Protein AF-A0A1F8PK98-F1 (afdb_monomer)

Solvent-accessible surface area (backbone atoms only — not comparable to full-atom values): 12614 Å² total; per-residue (Å²): 134,78,76,71,85,56,55,68,69,56,40,38,55,51,41,37,75,74,65,52,54,33,99,85,70,41,70,52,52,60,69,57,53,53,51,56,76,70,42,54,53,41,62,19,37,38,61,50,65,92,76,79,39,72,77,38,86,42,98,53,83,62,75,48,58,70,68,55,53,50,50,43,53,52,44,53,38,56,76,52,68,65,61,71,89,68,75,93,71,84,62,66,57,70,83,69,45,67,33,78,90,42,76,27,55,30,44,80,48,76,42,77,93,73,76,43,43,29,39,23,41,68,43,65,45,94,90,37,72,55,73,44,53,40,68,62,52,53,52,54,48,52,56,54,54,62,74,65,57,77,51,79,84,54,46,63,60,54,50,50,55,51,51,52,53,53,56,55,64,69,70,72,76,54,75,68,58,57,48,50,51,51,52,50,49,51,52,50,51,51,50,51,53,50,33,53,51,35,51,55,54,52,52,55,52,52,59,58,59,63,72,75,107

Mean predicted aligned error: 13.62 Å

Nearest PDB structures (foldseek):
  6dnw-assembly1_A  TM=4.145E-01  e=5.169E-05  Listeria innocua Clip11262
  4kis-assembly4_D  TM=3.447E-01  e=1.224E-04  Listeria innocua Clip11262
  4kis-assembly2_B  TM=3.425E-01  e=2.564E-04  Listeria innocua Clip11262

Sequence (213 aa):
MATGKYSLDEWTSHAFVLGHRSKLGGKISLSKWHDLFHNRFYLGKTGWGRRGGGERDGNHTVLTDPATFAKVQEVLAKHDHYKKRTQRHEYLLSGLTYSLDADSPCLVTTQPSKHMSYYRNKTKVNGSQVYYNCQEIDEQASVVIKSLVIQPESRPQIQSALQEWLAEMGRTSEDSELSRARQRLDSLRTKRKNVNRCLRASMCKRARSSVMN

Foldseek 3Di:
DQDLPDDLVRVQVVCVVVVDADPVRHGDDSVVVVCVLPDCVLQQWDFPPVPPTDIDGHPDDRNDDPVVSVSSVVSNCVSVVVDDPDDPDQAQCAVNDADPQFRAAWHKDQDVVVRFIWTWGPGAHPNHIDTDTRVVVVVVVVVVVVVVDDDPVCVVVVVVVVVVVVVVVVPPDDPVVVVVVVVVVVVVVVSVVSNVVVVVVVVVVVVVVVVVD

Secondary structure (DSSP, 8-state):
-----S-HHHHHHHHHHTT---TTSSPPPHHHHHHHHT-GGGGTEES-TTTTPPPEE-SSPP-S-HHHHHHHHHHHHHHTTT-----S---TTTTT-EETTTTEEEEEEEEGGGTEEEEEESS-BTTB--EEEHHHHHHHHHHHHHHT---GGGHHHHHHHHHHHHHHHTTS--HHHHHHHHHHHHHHHHHHHHHHHHHHHHHHHHHHHTT--

pLDDT: mean 80.99, std 12.97, range [37.91, 94.38]

Structure (mmCIF, N/CA/C/O backbone):
data_AF-A0A1F8PK98-F1
#
_entry.id   AF-A0A1F8PK98-F1
#
loop_
_atom_site.group_PDB
_atom_site.id
_atom_site.type_symbol
_atom_site.label_atom_id
_atom_site.label_alt_id
_atom_site.label_comp_id
_atom_site.label_asym_id
_atom_site.label_entity_id
_atom_site.label_seq_id
_atom_site.pdbx_PDB_ins_code
_atom_site.Cartn_x
_atom_site.Cartn_y
_atom_site.Cartn_z
_atom_site.occupancy
_atom_site.B_iso_or_equiv
_atom_site.auth_seq_id
_atom_site.auth_comp_id
_atom_site.auth_asym_id
_atom_site.auth_atom_id
_atom_site.pdbx_PDB_model_num
ATOM 1 N N . MET A 1 1 ? 12.872 -10.144 -29.316 1.00 53.59 1 MET A N 1
ATOM 2 C CA . MET A 1 1 ? 12.762 -11.443 -28.610 1.00 53.59 1 ME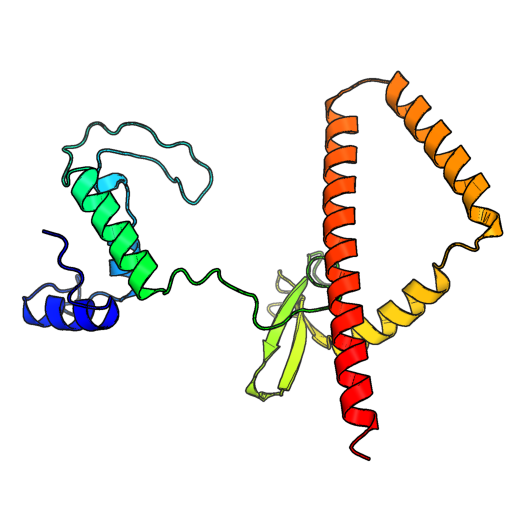T A CA 1
ATOM 3 C C . MET A 1 1 ? 12.936 -11.240 -27.107 1.00 53.59 1 MET A C 1
ATOM 5 O O . MET A 1 1 ? 13.927 -10.644 -26.709 1.00 53.59 1 MET A O 1
ATOM 9 N N . ALA A 1 2 ? 12.003 -11.720 -26.277 1.00 72.31 2 ALA A N 1
ATOM 10 C CA . ALA A 1 2 ? 12.123 -11.693 -24.813 1.00 72.31 2 ALA A CA 1
ATOM 11 C C . ALA A 1 2 ? 12.924 -12.914 -24.323 1.00 72.31 2 ALA A C 1
ATOM 13 O O . ALA A 1 2 ? 12.417 -14.038 -24.329 1.00 72.31 2 ALA A O 1
ATOM 14 N N . THR A 1 3 ? 14.195 -12.701 -23.975 1.00 74.50 3 THR A N 1
ATOM 15 C CA . THR A 1 3 ? 15.173 -13.763 -23.673 1.00 74.50 3 THR A CA 1
ATOM 16 C C . THR A 1 3 ? 15.304 -14.089 -22.186 1.00 74.50 3 THR A C 1
ATOM 18 O O . THR A 1 3 ? 15.804 -15.157 -21.858 1.00 74.50 3 THR A O 1
ATOM 21 N N . GLY A 1 4 ? 14.883 -13.195 -21.283 1.00 79.31 4 GLY A N 1
ATOM 22 C CA . GLY A 1 4 ? 14.921 -13.408 -19.827 1.00 79.31 4 GLY A CA 1
ATOM 23 C C . GLY A 1 4 ? 16.312 -13.549 -19.202 1.00 79.31 4 GLY A C 1
ATOM 24 O O . GLY A 1 4 ? 16.402 -13.837 -18.014 1.00 79.31 4 GLY A O 1
ATOM 25 N N . LYS A 1 5 ? 17.374 -13.315 -19.983 1.00 85.19 5 LYS A N 1
ATOM 26 C CA . LYS A 1 5 ? 18.782 -13.486 -19.587 1.00 85.19 5 LYS A CA 1
ATOM 27 C C . LYS A 1 5 ? 19.262 -12.509 -18.515 1.00 85.19 5 LYS A C 1
ATOM 29 O O . LYS A 1 5 ? 20.242 -12.802 -17.852 1.00 85.19 5 LYS A O 1
ATOM 34 N N . TYR A 1 6 ? 18.600 -11.365 -18.388 1.00 83.88 6 TYR A N 1
ATOM 35 C CA . TYR A 1 6 ? 18.992 -10.294 -17.481 1.00 83.88 6 TYR A CA 1
ATOM 36 C C . TYR A 1 6 ? 17.859 -10.021 -16.500 1.00 83.88 6 TYR A C 1
ATOM 38 O O . TYR A 1 6 ? 16.693 -9.930 -16.905 1.00 83.88 6 TYR A O 1
ATOM 46 N N . SER A 1 7 ? 18.207 -9.842 -15.230 1.00 85.81 7 SER A N 1
ATOM 47 C CA . SER A 1 7 ? 17.344 -9.160 -14.267 1.00 85.81 7 SER A CA 1
ATOM 48 C C . SER A 1 7 ? 17.169 -7.684 -14.663 1.00 85.81 7 SER A C 1
ATOM 50 O O . SER A 1 7 ? 17.924 -7.147 -15.477 1.00 85.81 7 SER A O 1
ATOM 52 N N . LEU A 1 8 ? 16.174 -6.988 -14.097 1.00 86.94 8 LEU A N 1
ATOM 53 C CA . LEU A 1 8 ? 15.979 -5.559 -14.390 1.00 86.94 8 LEU A CA 1
ATOM 54 C C . LEU A 1 8 ? 17.200 -4.711 -14.017 1.00 86.94 8 LEU A C 1
ATOM 56 O O . LEU A 1 8 ? 17.492 -3.739 -14.711 1.00 86.94 8 LEU A O 1
ATOM 60 N N . ASP A 1 9 ? 17.898 -5.073 -12.943 1.00 86.19 9 ASP A N 1
ATOM 61 C CA . ASP A 1 9 ? 19.091 -4.363 -12.490 1.00 86.19 9 ASP A CA 1
ATOM 62 C C . ASP A 1 9 ? 20.249 -4.530 -13.485 1.00 86.19 9 ASP A C 1
ATOM 64 O O . ASP A 1 9 ? 20.783 -3.543 -13.999 1.00 86.19 9 ASP A O 1
ATOM 68 N N . GLU A 1 10 ? 20.537 -5.770 -13.882 1.00 89.50 10 GLU A N 1
ATOM 69 C CA . GLU A 1 10 ? 21.539 -6.080 -14.909 1.00 89.50 10 GLU A CA 1
ATOM 70 C C . GLU A 1 10 ? 21.185 -5.445 -16.257 1.00 89.50 10 GLU A C 1
ATOM 72 O O . GLU A 1 10 ? 22.055 -4.883 -16.930 1.00 89.50 10 GLU A O 1
ATOM 77 N N . TRP A 1 11 ? 19.899 -5.456 -16.627 1.00 90.50 11 TRP A N 1
ATOM 78 C CA . TRP A 1 11 ? 19.407 -4.804 -17.837 1.00 90.50 11 TRP A CA 1
ATOM 79 C C . TRP A 1 11 ? 19.712 -3.307 -17.837 1.00 90.50 11 TRP A C 1
ATOM 81 O O . TRP A 1 11 ? 20.106 -2.776 -18.873 1.00 90.50 11 TRP A O 1
ATOM 91 N N . THR A 1 12 ? 19.587 -2.614 -16.699 1.00 91.19 12 THR A N 1
ATOM 92 C CA . THR A 1 12 ? 19.893 -1.175 -16.650 1.00 91.19 12 THR A CA 1
ATOM 93 C C . THR A 1 12 ? 21.353 -0.886 -16.995 1.00 91.19 12 THR A C 1
ATOM 95 O O . THR A 1 12 ? 21.642 0.067 -17.725 1.00 91.19 12 THR A O 1
ATOM 98 N N . SER A 1 13 ? 22.272 -1.730 -16.520 1.00 91.38 13 SER A N 1
ATOM 99 C CA . SER A 1 13 ? 23.700 -1.601 -16.804 1.00 91.38 13 SER A CA 1
ATOM 100 C C . SER A 1 13 ? 24.022 -2.020 -18.236 1.00 91.38 13 SER A C 1
ATOM 102 O O . SER A 1 13 ? 24.738 -1.299 -18.930 1.00 91.38 13 SER A O 1
ATOM 104 N N . HIS A 1 14 ? 23.427 -3.109 -18.723 1.00 91.38 14 HIS A N 1
ATOM 105 C CA . HIS A 1 14 ? 23.599 -3.570 -20.100 1.00 91.38 14 HIS A CA 1
ATOM 106 C C . HIS A 1 14 ? 23.063 -2.557 -21.125 1.00 91.38 14 HIS A C 1
ATOM 108 O O . HIS A 1 14 ? 23.759 -2.197 -22.071 1.00 91.38 14 HIS A O 1
ATOM 114 N N . ALA A 1 15 ? 21.861 -2.015 -20.910 1.00 91.06 15 ALA A N 1
ATOM 115 C CA . ALA A 1 15 ? 21.274 -0.983 -21.763 1.00 91.06 15 ALA A CA 1
ATOM 116 C C . ALA A 1 15 ? 22.131 0.293 -21.788 1.00 91.06 15 ALA A C 1
ATOM 118 O O . ALA A 1 15 ? 22.229 0.956 -22.821 1.00 91.06 15 ALA A O 1
ATOM 119 N N . PHE A 1 16 ? 22.799 0.616 -20.677 1.00 92.25 16 PHE A N 1
ATOM 120 C CA . PHE A 1 16 ? 23.765 1.706 -20.648 1.00 92.25 16 PHE A CA 1
ATOM 121 C C . PHE A 1 16 ? 25.015 1.383 -21.487 1.00 92.25 16 PHE A C 1
ATOM 123 O O . PHE A 1 16 ? 25.489 2.238 -22.230 1.00 92.25 16 PHE A O 1
ATOM 130 N N . VAL A 1 17 ? 25.543 0.163 -21.458 1.00 92.06 17 VAL A N 1
ATOM 131 C CA . VAL A 1 17 ? 26.661 -0.204 -22.350 1.00 92.06 17 VAL A CA 1
ATOM 132 C C . VAL A 1 17 ? 26.253 -0.106 -23.827 1.00 92.06 17 VAL A C 1
ATOM 134 O O . VAL A 1 17 ? 27.015 0.419 -24.630 1.00 92.06 17 VAL A O 1
ATOM 137 N N . LEU A 1 18 ? 25.013 -0.472 -24.164 1.00 92.31 18 LEU A N 1
ATOM 138 C CA . LEU A 1 18 ? 24.445 -0.336 -25.515 1.00 92.31 18 LEU A CA 1
ATOM 139 C C . LEU A 1 18 ? 24.183 1.116 -25.965 1.00 92.31 18 LEU A C 1
ATOM 141 O O . LEU A 1 18 ? 23.728 1.340 -27.082 1.00 92.31 18 LEU A O 1
ATOM 145 N N . GLY A 1 19 ? 24.432 2.111 -25.109 1.00 93.00 19 GLY A N 1
ATOM 146 C CA . GLY A 1 19 ? 24.242 3.524 -25.445 1.00 93.00 19 GLY A CA 1
ATOM 147 C C . GLY A 1 19 ? 22.832 4.064 -25.193 1.00 93.00 19 GLY A C 1
ATOM 148 O O . GLY A 1 19 ? 22.575 5.236 -25.465 1.00 93.00 19 GLY A O 1
ATOM 149 N N . HIS A 1 20 ? 21.921 3.285 -24.600 1.00 90.44 20 HIS A N 1
ATOM 150 C CA . HIS A 1 20 ? 20.647 3.833 -24.135 1.00 90.44 20 HIS A CA 1
ATOM 151 C C . HIS A 1 20 ? 20.887 4.715 -22.904 1.00 90.44 20 HIS A C 1
ATOM 1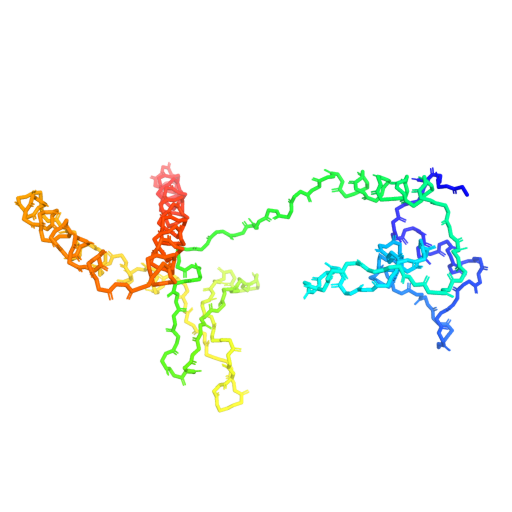53 O O . HIS A 1 20 ? 21.448 4.290 -21.888 1.00 90.44 20 HIS A O 1
ATOM 159 N N . ARG A 1 21 ? 20.500 5.985 -23.013 1.00 90.75 21 ARG A N 1
ATOM 160 C CA . ARG A 1 21 ? 20.794 7.035 -22.033 1.00 90.75 21 ARG A CA 1
ATOM 161 C C . ARG A 1 21 ? 19.511 7.749 -21.634 1.00 90.75 21 ARG A C 1
ATOM 163 O O . ARG A 1 21 ? 18.554 7.826 -22.403 1.00 90.75 21 ARG A O 1
ATOM 170 N N . SER A 1 22 ? 19.490 8.280 -20.417 1.00 90.25 22 SER A N 1
ATOM 171 C CA . SER A 1 22 ? 18.475 9.255 -20.029 1.00 90.25 22 SER A CA 1
ATOM 172 C C . SER A 1 22 ? 18.696 10.570 -20.788 1.00 90.25 22 SER A C 1
ATOM 174 O O . SER A 1 22 ? 19.755 10.790 -21.374 1.00 90.25 22 SER A O 1
ATOM 176 N N . LYS A 1 23 ? 17.721 11.486 -20.737 1.00 86.75 23 LYS A N 1
ATOM 177 C CA . LYS A 1 23 ? 17.849 12.822 -21.349 1.00 86.75 23 LYS A CA 1
ATOM 178 C C . LYS A 1 23 ? 19.087 13.597 -20.871 1.00 86.75 23 LYS A C 1
ATOM 180 O O . LYS A 1 23 ? 19.590 14.433 -21.601 1.00 86.75 23 LYS A O 1
ATOM 185 N N . LEU A 1 24 ? 19.568 13.305 -19.660 1.00 89.06 24 LEU A N 1
ATOM 186 C CA . LEU A 1 24 ? 20.747 13.927 -19.051 1.00 89.06 24 LEU A CA 1
ATOM 187 C C . LEU A 1 24 ? 22.038 13.118 -19.286 1.00 89.06 24 LEU A C 1
ATOM 189 O O . LEU A 1 24 ? 23.030 13.343 -18.606 1.00 89.06 24 LEU A O 1
ATOM 193 N N . GLY A 1 25 ? 22.025 12.117 -20.174 1.00 87.38 25 GLY A N 1
ATOM 194 C CA . GLY A 1 25 ? 23.190 11.264 -20.440 1.00 87.38 25 GLY A CA 1
ATOM 195 C C . GLY A 1 25 ? 23.482 10.216 -19.355 1.00 87.38 25 GLY A C 1
ATOM 196 O O . GLY A 1 25 ? 24.472 9.495 -19.435 1.00 87.38 25 GLY A O 1
ATOM 197 N N . GLY A 1 26 ? 22.627 10.091 -18.340 1.00 90.62 26 GLY A N 1
ATOM 198 C CA . GLY A 1 26 ? 22.793 9.123 -17.254 1.00 90.62 26 GLY A CA 1
ATOM 199 C C . GLY A 1 26 ? 22.183 7.749 -17.549 1.00 90.62 26 GLY A C 1
ATOM 200 O O . GLY A 1 26 ? 21.546 7.524 -18.583 1.00 90.62 26 GLY A O 1
ATOM 201 N N . LYS A 1 27 ? 22.322 6.826 -16.591 1.00 91.06 27 LYS A N 1
ATOM 202 C CA . LYS A 1 27 ? 21.577 5.557 -16.585 1.00 91.06 27 LYS A CA 1
ATOM 203 C C . LYS A 1 27 ? 20.079 5.828 -16.428 1.00 91.06 27 LYS A C 1
ATOM 205 O O . LYS A 1 27 ? 19.664 6.656 -15.617 1.00 91.06 27 LYS A O 1
ATOM 210 N N . ILE A 1 28 ? 19.256 5.119 -17.195 1.00 92.19 28 ILE A N 1
ATOM 211 C CA . ILE A 1 28 ? 17.806 5.100 -16.976 1.00 92.19 28 ILE A CA 1
ATOM 212 C C . ILE A 1 28 ? 17.542 4.279 -15.709 1.00 92.19 28 ILE A C 1
ATOM 214 O O . ILE A 1 28 ? 18.066 3.175 -15.567 1.00 92.19 28 ILE A O 1
ATOM 218 N N . SER A 1 29 ? 16.748 4.821 -14.784 1.00 90.75 29 SER A N 1
ATOM 219 C CA . SER A 1 29 ? 16.487 4.170 -13.499 1.00 90.75 29 SER A CA 1
ATOM 220 C C . SER A 1 29 ? 15.709 2.863 -13.661 1.00 90.75 29 SER A C 1
ATOM 222 O O . SER A 1 29 ? 14.868 2.725 -14.555 1.00 90.75 29 SER A O 1
ATOM 224 N N . LEU A 1 30 ? 15.937 1.921 -12.742 1.00 90.44 30 LEU A N 1
ATOM 225 C CA . LEU A 1 30 ? 15.233 0.635 -12.703 1.00 90.44 30 LEU A CA 1
ATOM 226 C C . LEU A 1 30 ? 13.711 0.818 -12.705 1.00 90.44 30 LEU A C 1
ATOM 228 O O . LEU A 1 30 ? 13.011 0.164 -13.474 1.00 90.44 30 LEU A O 1
ATOM 232 N N . SER A 1 31 ? 13.196 1.765 -11.912 1.00 89.00 31 SER A N 1
ATOM 233 C CA . SER A 1 31 ? 11.756 2.048 -11.859 1.00 89.00 31 SER A CA 1
ATOM 234 C C . SER A 1 31 ? 11.203 2.483 -13.217 1.00 89.00 31 SER A C 1
ATOM 236 O O . SER A 1 31 ? 10.084 2.122 -13.567 1.00 89.00 31 SER A O 1
ATOM 238 N N . LYS A 1 32 ? 11.985 3.224 -14.013 1.00 90.94 32 LYS A N 1
ATOM 239 C CA . LYS A 1 32 ? 11.535 3.690 -15.326 1.00 90.94 32 LYS A CA 1
ATOM 240 C C . LYS A 1 32 ? 11.494 2.559 -16.351 1.00 90.94 32 LYS A C 1
ATOM 242 O O . LYS A 1 32 ? 10.556 2.510 -17.142 1.00 90.94 32 LYS A O 1
ATOM 247 N N . TRP A 1 33 ? 12.466 1.646 -16.316 1.00 91.69 33 TRP A N 1
ATOM 248 C CA . TRP A 1 33 ? 12.430 0.416 -17.114 1.00 91.69 33 TRP A CA 1
ATOM 249 C C . TRP A 1 33 ? 11.254 -0.474 -16.731 1.00 91.69 33 TRP A C 1
ATOM 251 O O . TRP A 1 33 ? 10.542 -0.960 -17.606 1.00 91.69 33 TRP A O 1
ATOM 261 N N . HIS A 1 34 ? 11.010 -0.630 -15.431 1.00 89.38 34 HIS A N 1
ATOM 262 C CA . HIS A 1 34 ? 9.847 -1.346 -14.928 1.00 89.38 34 HIS A CA 1
ATOM 263 C C . HIS A 1 34 ? 8.542 -0.735 -15.464 1.00 89.38 34 HIS A C 1
ATOM 265 O O . HIS A 1 34 ? 7.704 -1.461 -15.997 1.00 89.38 34 HIS A O 1
ATOM 271 N N . ASP A 1 35 ? 8.376 0.588 -15.390 1.00 89.25 35 ASP A N 1
ATOM 272 C CA . ASP A 1 35 ? 7.195 1.271 -15.931 1.00 89.25 35 ASP A CA 1
ATOM 273 C C . ASP A 1 35 ? 7.051 1.071 -17.440 1.00 89.25 35 ASP A C 1
ATOM 275 O O . ASP A 1 35 ? 5.947 0.822 -17.923 1.00 89.25 35 ASP A O 1
ATOM 279 N N . LEU A 1 36 ? 8.163 1.148 -18.176 1.00 90.62 36 LEU A N 1
ATOM 280 C CA . LEU A 1 36 ? 8.201 0.949 -19.620 1.00 90.62 36 LEU A CA 1
ATOM 281 C C . LEU A 1 36 ? 7.735 -0.465 -19.990 1.00 90.62 36 LEU A C 1
ATOM 283 O O . LEU A 1 36 ? 6.804 -0.616 -20.774 1.00 90.62 36 LEU A O 1
ATOM 287 N N . PHE A 1 37 ? 8.288 -1.505 -19.368 1.00 91.19 37 PHE A N 1
ATOM 288 C CA . PHE A 1 37 ? 7.899 -2.880 -19.689 1.00 91.19 37 PHE A CA 1
ATOM 289 C C . PHE A 1 37 ? 6.470 -3.241 -19.277 1.00 91.19 37 PHE A C 1
ATOM 291 O O . PHE A 1 37 ? 5.894 -4.150 -19.863 1.00 91.19 37 PHE A O 1
ATOM 298 N N . HIS A 1 38 ? 5.868 -2.530 -18.323 1.00 88.94 38 HIS A N 1
ATOM 299 C CA . HIS A 1 38 ? 4.462 -2.734 -17.954 1.00 88.94 38 HIS A CA 1
ATOM 300 C C . HIS A 1 38 ? 3.487 -1.839 -18.728 1.00 88.94 38 HIS A C 1
ATOM 302 O O . HIS A 1 38 ? 2.274 -1.911 -18.499 1.00 88.94 38 HIS A O 1
ATOM 308 N N . ASN A 1 39 ? 3.978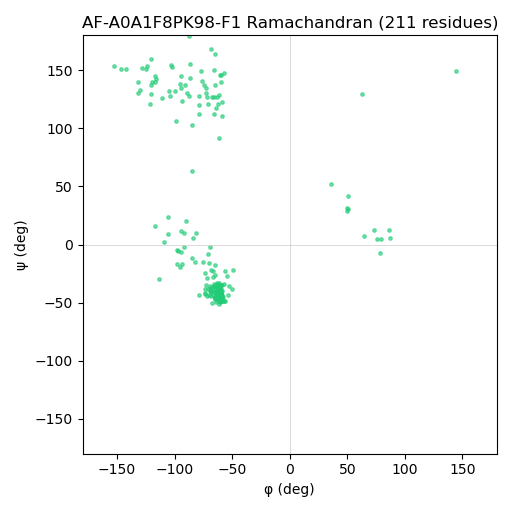 -0.957 -19.600 1.00 89.19 39 ASN A N 1
ATOM 309 C CA . ASN A 1 39 ? 3.118 -0.002 -20.274 1.00 89.19 39 ASN A CA 1
ATOM 310 C C . ASN A 1 39 ? 2.378 -0.660 -21.444 1.00 89.19 39 ASN A C 1
ATOM 312 O O . ASN A 1 39 ? 2.959 -0.998 -22.473 1.00 89.19 39 ASN A O 1
ATOM 316 N N . ARG A 1 40 ? 1.057 -0.779 -21.309 1.00 88.44 40 ARG A N 1
ATOM 317 C CA . ARG A 1 40 ? 0.180 -1.342 -22.346 1.00 88.44 40 ARG A CA 1
ATOM 318 C C . ARG A 1 40 ? 0.018 -0.426 -23.560 1.00 88.44 40 ARG A C 1
ATOM 320 O O . ARG A 1 40 ? -0.482 -0.876 -24.585 1.00 88.44 40 ARG A O 1
ATOM 327 N N . PHE A 1 41 ? 0.524 0.806 -23.487 1.00 89.06 41 PHE A N 1
ATOM 328 C CA . PHE A 1 41 ? 0.664 1.690 -24.641 1.00 89.06 41 PHE A CA 1
ATOM 329 C C . PHE A 1 41 ? 1.365 1.001 -25.816 1.00 89.06 41 PHE A C 1
ATOM 331 O O . PHE A 1 41 ? 0.936 1.155 -26.952 1.00 89.06 41 PHE A O 1
ATOM 338 N N . TYR A 1 42 ? 2.373 0.160 -25.571 1.00 89.81 42 TYR A N 1
ATOM 339 C CA . TYR A 1 42 ? 3.077 -0.542 -26.651 1.00 89.81 42 TYR A CA 1
ATOM 340 C C . TYR A 1 42 ? 2.200 -1.546 -27.424 1.00 89.81 42 TYR A C 1
ATOM 342 O O . TYR A 1 42 ? 2.534 -1.881 -28.557 1.00 89.81 42 TYR A O 1
ATOM 350 N N . LEU A 1 43 ? 1.061 -1.959 -26.854 1.00 89.44 43 LEU A N 1
ATOM 351 C CA . LEU A 1 43 ? 0.056 -2.831 -27.474 1.00 89.44 43 LEU A CA 1
ATOM 352 C C . LEU A 1 43 ? -1.055 -2.066 -28.213 1.00 89.44 43 LEU A C 1
ATOM 354 O O . LEU A 1 43 ? -2.083 -2.653 -28.538 1.00 89.44 43 LEU A O 1
ATOM 358 N N . GLY A 1 44 ? -0.913 -0.753 -28.410 1.00 87.62 44 GLY A N 1
ATOM 359 C CA . GLY A 1 44 ? -1.990 0.061 -28.983 1.00 87.62 44 GLY A CA 1
ATOM 360 C C . GLY A 1 44 ? -3.082 0.431 -27.976 1.00 87.62 44 GLY A C 1
ATOM 361 O O . GLY A 1 44 ? -4.072 1.042 -28.352 1.00 87.62 44 GLY A O 1
ATOM 362 N N . LYS A 1 45 ? -2.943 0.084 -26.689 1.00 86.25 45 LYS A N 1
ATOM 363 C CA . LYS A 1 45 ? -3.964 0.378 -25.671 1.00 86.25 45 LYS A CA 1
ATOM 364 C C . LYS A 1 45 ? -3.701 1.728 -25.013 1.00 86.25 45 LYS A C 1
ATOM 366 O O . LYS A 1 45 ? -2.574 2.051 -24.649 1.00 86.25 45 LYS A O 1
ATOM 371 N N . THR A 1 46 ? -4.748 2.510 -24.807 1.00 77.94 46 THR A N 1
ATOM 372 C CA . THR A 1 46 ? -4.709 3.784 -24.086 1.00 77.94 46 THR A CA 1
ATOM 373 C C . THR A 1 46 ? -5.581 3.685 -22.842 1.00 77.94 46 THR A C 1
ATOM 375 O O . THR A 1 46 ? -6.638 3.060 -22.846 1.00 77.94 46 THR A O 1
ATOM 378 N N . GLY A 1 47 ? -5.118 4.251 -21.730 1.00 68.56 47 GLY A N 1
ATOM 379 C CA . GLY A 1 47 ? -5.865 4.219 -20.477 1.00 68.56 47 GLY A CA 1
ATOM 380 C C . GLY A 1 47 ? -4.971 4.087 -19.256 1.00 68.56 47 GLY A C 1
ATOM 381 O O . GLY A 1 47 ? -3.904 3.472 -19.275 1.00 68.56 47 GLY A O 1
ATOM 382 N N . TRP A 1 48 ? -5.432 4.668 -18.155 1.00 60.41 48 TRP A N 1
ATOM 383 C CA . TRP A 1 48 ? -4.772 4.589 -16.860 1.00 60.41 48 TRP A CA 1
ATOM 384 C C . TRP A 1 48 ? -5.201 3.307 -16.141 1.00 60.41 48 TRP A C 1
ATOM 386 O O . TRP A 1 48 ? -5.813 3.368 -15.074 1.00 60.41 48 TRP A O 1
ATOM 396 N N . GLY A 1 49 ? -4.870 2.143 -16.710 1.00 53.94 49 GLY A N 1
ATOM 397 C CA . GLY A 1 49 ? -5.273 0.833 -16.173 1.00 53.94 49 GLY A CA 1
ATOM 398 C C . GLY A 1 49 ? -4.844 0.595 -14.715 1.00 53.94 49 GLY A C 1
ATOM 399 O O . GLY A 1 49 ? -5.492 -0.147 -13.989 1.00 53.94 49 GLY A O 1
ATOM 400 N N . ARG A 1 50 ? -3.807 1.297 -14.222 1.00 54.91 50 ARG A N 1
ATOM 401 C CA . ARG A 1 50 ? -3.388 1.263 -12.803 1.00 54.91 50 ARG A CA 1
ATOM 402 C C . ARG A 1 50 ? -4.185 2.190 -11.864 1.00 54.91 50 ARG A C 1
ATOM 404 O O . ARG A 1 50 ? -4.062 2.041 -10.653 1.00 54.91 50 ARG A O 1
ATOM 411 N N . ARG A 1 51 ? -4.952 3.160 -12.379 1.00 52.72 51 ARG A N 1
ATOM 412 C CA . ARG A 1 51 ? -5.705 4.173 -11.597 1.00 52.72 51 ARG A CA 1
ATOM 413 C C . ARG A 1 51 ? -7.228 4.094 -11.785 1.00 52.72 51 ARG A C 1
ATOM 415 O O . ARG A 1 51 ? -7.929 5.027 -11.417 1.00 52.72 51 ARG A O 1
ATOM 422 N N . GLY A 1 52 ? -7.740 2.983 -12.318 1.00 49.41 52 GLY A N 1
ATOM 423 C CA . GLY A 1 52 ? -9.185 2.732 -12.404 1.00 49.41 52 GLY A CA 1
ATOM 424 C C . GLY A 1 52 ? -9.876 3.309 -13.642 1.00 49.41 52 GLY A C 1
ATOM 425 O O . GLY A 1 52 ? -11.099 3.331 -13.690 1.00 49.41 52 GLY A O 1
ATOM 426 N N . GLY A 1 53 ? -9.120 3.752 -14.653 1.00 59.56 53 GLY A N 1
ATOM 427 C CA . GLY A 1 53 ? -9.673 4.025 -15.980 1.00 59.56 53 GLY A CA 1
ATOM 428 C C . GLY A 1 53 ? -9.661 2.751 -16.822 1.00 59.56 53 GLY A C 1
ATOM 429 O O . GLY A 1 53 ? -8.615 2.112 -16.925 1.00 59.56 53 GLY A O 1
ATOM 430 N N . GLY A 1 54 ? -10.801 2.384 -17.412 1.00 68.56 54 GLY A N 1
ATOM 431 C CA . GLY A 1 54 ? -10.889 1.253 -18.340 1.00 68.56 54 GLY A CA 1
ATOM 432 C C . GLY A 1 54 ? -9.933 1.408 -19.527 1.00 68.56 54 GLY A C 1
ATOM 433 O O . GLY A 1 54 ? -9.646 2.523 -19.967 1.00 68.56 54 GLY A O 1
ATOM 434 N N . GLU A 1 55 ? -9.421 0.285 -20.024 1.00 76.88 55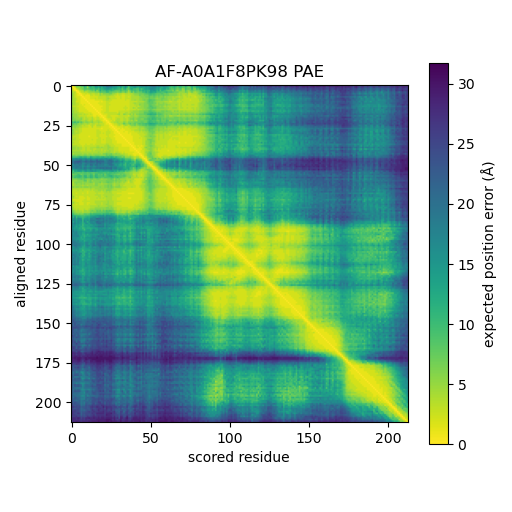 GLU A N 1
ATOM 435 C CA . GLU A 1 55 ? -8.554 0.261 -21.201 1.00 76.88 55 GLU A CA 1
ATOM 436 C C . GLU A 1 55 ? -9.377 0.524 -22.464 1.00 76.88 55 GLU A C 1
ATOM 438 O O . GLU A 1 55 ? -10.455 -0.042 -22.639 1.00 76.88 55 GLU A O 1
ATOM 443 N N . ARG A 1 56 ? -8.868 1.389 -23.339 1.00 80.50 56 ARG A N 1
ATOM 444 C CA . ARG A 1 56 ? -9.465 1.720 -24.634 1.00 80.50 56 ARG A CA 1
ATOM 445 C C . ARG A 1 56 ? -8.456 1.467 -25.740 1.00 80.50 56 ARG A C 1
ATOM 447 O O . ARG A 1 56 ? -7.247 1.555 -25.519 1.00 80.50 56 ARG A O 1
ATOM 454 N N . ASP A 1 57 ? -8.944 1.186 -26.935 1.00 84.81 57 ASP A N 1
ATOM 455 C CA . ASP A 1 57 ? -8.085 1.100 -28.110 1.00 84.81 57 ASP A CA 1
ATOM 456 C C . ASP A 1 57 ? -7.614 2.498 -28.512 1.00 84.81 57 ASP A C 1
ATOM 458 O O . ASP A 1 57 ? -8.397 3.442 -28.610 1.00 84.81 57 ASP A O 1
ATOM 462 N N . GLY A 1 58 ? -6.299 2.649 -28.638 1.00 83.94 58 GLY A N 1
ATOM 463 C CA .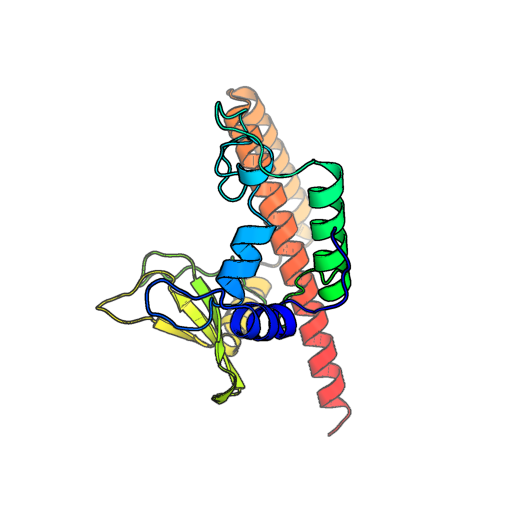 GLY A 1 58 ? -5.654 3.850 -29.142 1.00 83.94 58 GLY A CA 1
ATOM 464 C C . GLY A 1 58 ? -5.550 3.824 -30.660 1.00 83.94 58 GLY A C 1
ATOM 465 O O . GLY A 1 58 ? -5.495 2.764 -31.272 1.00 83.94 58 GLY A O 1
ATOM 466 N N . ASN A 1 59 ? -5.468 5.010 -31.258 1.00 87.62 59 ASN A N 1
ATOM 467 C CA . ASN A 1 59 ? -5.284 5.178 -32.701 1.00 87.62 59 ASN A CA 1
ATOM 468 C C . ASN A 1 59 ? -3.798 5.250 -33.115 1.00 87.62 59 ASN A C 1
ATOM 470 O O . ASN A 1 59 ? -3.454 5.825 -34.143 1.00 87.62 59 ASN A O 1
ATOM 474 N N . HIS A 1 60 ? -2.884 4.766 -32.273 1.00 87.19 60 HIS A N 1
ATOM 475 C CA . HIS A 1 60 ? -1.447 4.812 -32.536 1.00 87.19 60 HIS A CA 1
ATOM 476 C C . HIS A 1 60 ? -0.921 3.453 -32.985 1.00 87.19 60 HIS A C 1
ATOM 478 O O . HIS A 1 60 ? -1.467 2.405 -32.641 1.00 87.19 60 HIS A O 1
ATOM 484 N N . THR A 1 61 ? 0.183 3.474 -33.727 1.00 90.56 61 THR A N 1
ATOM 485 C CA . THR A 1 61 ? 0.823 2.258 -34.227 1.00 90.56 61 THR A CA 1
ATOM 486 C C . THR A 1 61 ? 1.281 1.367 -33.076 1.00 90.56 61 THR A C 1
ATOM 488 O O . THR A 1 61 ? 1.994 1.803 -32.168 1.00 90.56 61 THR A O 1
ATOM 491 N N . VAL A 1 62 ? 0.885 0.098 -33.135 1.00 92.25 62 VAL A N 1
ATOM 492 C CA . VAL A 1 62 ? 1.310 -0.937 -32.191 1.00 92.25 62 VAL A CA 1
ATOM 493 C C . VAL A 1 62 ? 2.814 -1.170 -32.346 1.00 92.25 62 VAL A C 1
ATOM 495 O O . VAL A 1 62 ? 3.302 -1.412 -33.447 1.00 92.25 62 VAL A O 1
ATOM 498 N N . LEU A 1 63 ? 3.555 -1.088 -31.239 1.00 89.62 63 LEU A N 1
ATOM 499 C CA . LEU A 1 63 ? 5.020 -1.202 -31.226 1.00 89.62 63 LEU A CA 1
ATOM 500 C C . LEU A 1 63 ? 5.504 -2.612 -30.859 1.00 89.62 63 LEU A C 1
ATOM 502 O O . LEU A 1 63 ? 6.670 -2.937 -31.072 1.00 89.62 63 LEU A O 1
ATOM 506 N N . THR A 1 64 ? 4.640 -3.448 -30.280 1.00 89.50 64 THR A N 1
ATOM 507 C CA . THR A 1 64 ? 4.974 -4.829 -29.915 1.00 89.50 64 THR A CA 1
ATOM 508 C C . THR A 1 64 ? 3.769 -5.749 -30.049 1.00 89.50 64 THR A C 1
ATOM 510 O O . THR A 1 64 ? 2.629 -5.319 -29.878 1.00 89.50 64 THR A O 1
ATOM 513 N N . ASP A 1 65 ? 4.013 -7.024 -30.333 1.00 91.25 65 ASP A N 1
ATOM 514 C CA . ASP A 1 65 ? 2.957 -8.022 -30.400 1.00 91.25 65 ASP A CA 1
ATOM 515 C C . ASP A 1 65 ? 2.497 -8.465 -28.989 1.00 91.25 65 ASP A C 1
ATOM 517 O O . ASP A 1 65 ? 3.294 -8.496 -28.039 1.00 91.25 65 ASP A O 1
ATOM 521 N N . PRO A 1 66 ? 1.213 -8.842 -28.824 1.00 89.94 66 PRO A N 1
ATOM 522 C CA . PRO A 1 66 ? 0.675 -9.287 -27.538 1.00 89.94 66 PRO A CA 1
ATOM 523 C C . PRO A 1 66 ? 1.416 -10.477 -26.923 1.00 89.94 66 PRO A C 1
ATOM 525 O O . PRO A 1 66 ? 1.549 -10.542 -25.700 1.00 89.94 66 PRO A O 1
ATOM 528 N N . ALA A 1 67 ? 1.917 -11.403 -27.746 1.00 90.94 67 ALA A N 1
ATOM 529 C CA . ALA A 1 67 ? 2.602 -12.599 -27.268 1.00 90.94 67 ALA A CA 1
ATOM 530 C C . ALA A 1 67 ? 3.973 -12.259 -26.662 1.00 90.94 67 ALA A C 1
ATOM 532 O O . ALA A 1 67 ? 4.303 -12.722 -25.567 1.00 90.94 67 ALA A O 1
ATOM 533 N N . THR A 1 68 ? 4.745 -11.385 -27.309 1.00 90.62 68 THR A N 1
ATOM 534 C CA . THR A 1 68 ? 6.011 -10.861 -26.789 1.00 90.62 68 THR A CA 1
ATOM 535 C C . THR A 1 68 ? 5.781 -10.080 -25.507 1.00 90.62 68 THR A C 1
ATOM 537 O O . THR A 1 68 ? 6.504 -10.296 -24.533 1.00 90.62 68 THR A O 1
ATOM 540 N N . PHE A 1 69 ? 4.761 -9.219 -25.462 1.00 91.81 69 PHE A N 1
ATOM 541 C CA . PHE A 1 69 ? 4.444 -8.472 -24.247 1.00 91.81 69 PHE A CA 1
ATOM 542 C C . PHE A 1 69 ? 4.091 -9.402 -23.082 1.00 91.81 69 PHE A C 1
ATOM 544 O O . PHE A 1 69 ? 4.638 -9.242 -21.989 1.00 91.81 69 PHE A O 1
ATOM 551 N N . ALA A 1 70 ? 3.232 -10.401 -23.313 1.00 90.81 70 ALA A N 1
ATOM 552 C CA . ALA A 1 70 ? 2.865 -11.394 -22.305 1.00 90.81 70 ALA A CA 1
ATOM 553 C C . ALA A 1 70 ? 4.090 -12.173 -21.803 1.00 90.81 70 ALA A C 1
ATOM 555 O O . ALA A 1 70 ? 4.277 -12.314 -20.594 1.00 90.81 70 ALA A O 1
ATOM 556 N N . LYS A 1 71 ? 4.979 -12.584 -22.714 1.00 91.75 71 LYS A N 1
ATOM 557 C CA . LYS A 1 71 ? 6.234 -13.263 -22.368 1.00 91.75 71 LYS A CA 1
ATOM 558 C C . LYS A 1 71 ? 7.150 -12.389 -21.508 1.00 91.75 71 LYS A C 1
ATOM 560 O O . LYS A 1 71 ? 7.767 -12.891 -20.572 1.00 91.75 71 LYS A O 1
ATOM 565 N N . VAL A 1 72 ? 7.232 -11.083 -21.781 1.00 91.38 72 VAL A N 1
ATOM 566 C CA . VAL A 1 72 ? 7.974 -10.140 -20.923 1.00 91.38 72 VAL A CA 1
ATOM 567 C C . VAL A 1 72 ? 7.354 -10.075 -19.527 1.00 91.38 72 VAL A C 1
ATOM 569 O O . VAL A 1 72 ? 8.096 -10.166 -18.552 1.00 91.38 72 VAL A O 1
ATOM 572 N N . GLN A 1 73 ? 6.024 -9.979 -19.408 1.00 91.44 73 GLN A N 1
ATOM 573 C CA . GLN A 1 73 ? 5.369 -9.963 -18.090 1.00 91.44 73 GLN A CA 1
ATOM 574 C C . GLN A 1 73 ? 5.646 -11.249 -17.304 1.00 91.44 73 GLN A C 1
ATOM 576 O O . GLN A 1 73 ? 5.920 -11.191 -16.108 1.00 91.44 73 GLN A O 1
ATOM 581 N N . GLU A 1 74 ? 5.628 -12.402 -17.974 1.00 91.06 74 GLU A N 1
ATOM 582 C CA . GLU A 1 74 ? 5.945 -13.691 -17.357 1.00 91.06 74 GLU A CA 1
ATOM 583 C C . GLU A 1 74 ? 7.397 -13.740 -16.859 1.00 91.06 74 GLU A C 1
ATOM 585 O O . GLU A 1 74 ? 7.658 -14.155 -15.731 1.00 91.06 74 GLU A O 1
ATOM 590 N N . VAL A 1 75 ? 8.350 -13.273 -17.669 1.00 90.88 75 VAL A N 1
ATOM 591 C CA . VAL A 1 75 ? 9.765 -13.178 -17.281 1.00 90.88 75 VAL A CA 1
ATOM 592 C C . VAL A 1 75 ? 9.940 -12.265 -16.066 1.00 90.88 75 VAL A C 1
ATOM 594 O O . VAL A 1 75 ? 10.634 -12.641 -15.123 1.00 90.88 75 VAL A O 1
ATOM 597 N N . LEU A 1 76 ? 9.296 -11.094 -16.054 1.00 88.62 76 LEU A N 1
ATOM 598 C CA . LEU A 1 76 ? 9.356 -10.167 -14.920 1.00 88.62 76 LEU A CA 1
ATOM 599 C C . LEU A 1 76 ? 8.764 -10.789 -13.651 1.00 88.62 76 LEU A C 1
ATOM 601 O O . LEU A 1 76 ? 9.372 -10.697 -12.586 1.00 88.62 76 LEU A O 1
ATOM 605 N N . ALA A 1 77 ? 7.627 -11.478 -13.768 1.00 86.69 77 ALA A N 1
ATOM 606 C CA . ALA A 1 77 ? 7.005 -12.178 -12.649 1.00 86.69 77 ALA A CA 1
ATOM 607 C C . ALA A 1 77 ? 7.894 -13.310 -12.106 1.00 86.69 77 ALA A C 1
ATOM 609 O O . ALA A 1 77 ? 8.008 -13.463 -10.891 1.00 86.69 77 ALA A O 1
ATOM 610 N N . LYS A 1 78 ? 8.572 -14.065 -12.983 1.00 87.19 78 LYS A N 1
ATOM 611 C CA . LYS A 1 78 ? 9.541 -15.106 -12.591 1.00 87.19 78 LYS A CA 1
ATOM 612 C C . LYS A 1 78 ? 10.744 -14.530 -11.849 1.00 87.19 78 LYS A C 1
ATOM 614 O O . LYS A 1 78 ? 11.125 -15.086 -10.823 1.00 87.19 78 LYS A O 1
ATOM 619 N N . HIS A 1 79 ? 11.312 -13.425 -12.337 1.00 82.94 79 HIS A N 1
ATOM 620 C CA . HIS A 1 79 ? 12.424 -12.725 -11.675 1.00 82.94 79 HIS A CA 1
ATOM 621 C C . HIS A 1 79 ? 12.025 -12.167 -10.305 1.00 82.94 79 HIS A C 1
ATOM 623 O O . HIS A 1 79 ? 12.824 -12.185 -9.374 1.00 82.94 79 HIS A O 1
ATOM 629 N N . ASP A 1 80 ? 10.768 -11.752 -10.141 1.00 80.88 80 ASP A N 1
ATOM 630 C CA . ASP A 1 80 ? 10.220 -11.390 -8.829 1.00 80.88 80 ASP A CA 1
ATOM 631 C C . ASP A 1 80 ? 9.772 -12.618 -8.005 1.00 80.88 80 ASP A C 1
ATOM 633 O O . ASP A 1 80 ? 9.129 -12.475 -6.972 1.00 80.88 80 ASP A O 1
ATOM 637 N N . HIS A 1 81 ? 10.088 -13.849 -8.431 1.00 81.19 81 HIS A N 1
ATOM 638 C CA . HIS A 1 81 ? 9.662 -15.116 -7.812 1.00 81.19 81 HIS A CA 1
ATOM 639 C C . HIS A 1 81 ? 8.153 -15.216 -7.550 1.00 81.19 81 HIS A C 1
ATOM 641 O O . HIS A 1 81 ? 7.724 -15.833 -6.573 1.00 81.19 81 HIS A O 1
ATOM 647 N N . TYR A 1 82 ? 7.337 -14.566 -8.382 1.00 79.69 82 TYR A N 1
ATOM 648 C CA . TYR A 1 82 ? 5.899 -14.407 -8.162 1.00 79.69 82 TYR A CA 1
ATOM 649 C C . TYR A 1 82 ? 5.567 -13.891 -6.755 1.00 79.69 82 TYR A C 1
ATOM 651 O O . TYR A 1 82 ? 4.526 -14.240 -6.182 1.00 79.69 82 TYR A O 1
ATOM 659 N N . LYS A 1 83 ? 6.460 -13.080 -6.169 1.00 71.88 83 LYS A N 1
ATOM 660 C CA . LYS A 1 83 ? 6.298 -12.560 -4.818 1.00 71.88 83 LYS A CA 1
ATOM 661 C C . LYS A 1 83 ? 5.007 -11.768 -4.755 1.00 71.88 83 LYS A C 1
ATOM 663 O O . LYS A 1 83 ? 4.873 -10.657 -5.260 1.00 71.88 83 LYS A O 1
ATOM 668 N N . LYS A 1 84 ? 4.038 -12.318 -4.032 1.00 68.69 84 LYS A N 1
ATOM 669 C CA . LYS A 1 84 ? 2.965 -11.497 -3.487 1.00 68.69 84 LYS A CA 1
ATOM 670 C C . LYS A 1 84 ? 3.609 -10.607 -2.440 1.00 68.69 84 LYS A C 1
ATOM 672 O O . LYS A 1 84 ? 4.295 -11.104 -1.550 1.00 68.69 84 LYS A O 1
ATOM 677 N N . ARG A 1 85 ? 3.401 -9.294 -2.547 1.00 60.03 85 ARG A N 1
ATOM 678 C CA . ARG A 1 85 ? 3.887 -8.331 -1.557 1.00 60.03 85 ARG A CA 1
ATOM 679 C C . ARG A 1 85 ? 3.243 -8.642 -0.205 1.00 60.03 85 ARG A C 1
ATOM 681 O O . ARG A 1 85 ? 2.151 -8.171 0.099 1.00 60.03 85 ARG A O 1
ATOM 688 N N . THR A 1 86 ? 3.911 -9.456 0.599 1.00 61.75 86 THR A N 1
ATOM 689 C CA . THR A 1 86 ? 3.518 -9.734 1.975 1.00 61.75 86 THR A CA 1
ATOM 690 C C . THR A 1 86 ? 3.967 -8.564 2.833 1.00 61.75 86 THR A C 1
ATOM 692 O O . THR A 1 86 ? 5.125 -8.144 2.778 1.00 61.75 86 THR A O 1
ATOM 695 N N . GLN A 1 87 ? 3.050 -8.004 3.617 1.00 65.44 87 GLN A N 1
ATOM 696 C CA . GLN A 1 87 ? 3.418 -7.006 4.612 1.00 65.44 87 GLN A CA 1
ATOM 697 C C . GLN A 1 87 ? 4.359 -7.666 5.629 1.00 65.44 87 GLN A C 1
ATOM 699 O O . GLN A 1 87 ? 3.994 -8.654 6.255 1.00 65.44 87 GLN A O 1
ATOM 704 N N . ARG A 1 88 ? 5.578 -7.133 5.784 1.00 71.25 88 ARG A N 1
ATOM 705 C CA . ARG A 1 88 ? 6.563 -7.651 6.753 1.00 71.25 88 ARG A CA 1
ATOM 706 C C . ARG A 1 88 ? 6.074 -7.523 8.200 1.00 71.25 88 ARG A C 1
ATOM 708 O O . ARG A 1 88 ? 6.407 -8.354 9.037 1.00 71.25 88 ARG A O 1
ATOM 715 N N . HIS A 1 89 ? 5.319 -6.465 8.482 1.00 78.88 89 HIS A N 1
ATOM 716 C CA . HIS A 1 89 ? 4.816 -6.138 9.809 1.00 78.88 89 HIS A CA 1
ATOM 717 C C . HIS A 1 89 ? 3.292 -6.092 9.778 1.00 78.88 89 HIS A C 1
ATOM 719 O O . HIS A 1 89 ? 2.712 -5.414 8.928 1.00 78.88 89 HIS A O 1
ATOM 725 N N . GLU A 1 90 ? 2.671 -6.800 10.716 1.00 81.06 90 GLU A N 1
ATOM 726 C CA . GLU A 1 90 ? 1.248 -6.690 11.010 1.00 81.06 90 GLU A CA 1
ATOM 727 C C . GLU A 1 90 ? 1.074 -5.797 12.239 1.00 81.06 90 GLU A C 1
ATOM 729 O O . GLU A 1 90 ? 1.765 -5.985 13.241 1.00 81.06 90 GLU A O 1
ATOM 734 N N . TYR A 1 91 ? 0.162 -4.831 12.157 1.00 86.38 91 TYR A N 1
ATOM 735 C CA . TYR A 1 91 ? -0.127 -3.898 13.245 1.00 86.38 91 TYR A CA 1
ATOM 736 C C . TYR A 1 91 ? -1.587 -4.032 13.654 1.00 86.38 91 TYR A C 1
ATOM 738 O O . TYR A 1 91 ? -2.456 -4.181 12.788 1.00 86.38 91 TYR A O 1
ATOM 746 N N . LEU A 1 92 ? -1.851 -3.979 14.960 1.00 87.62 92 LEU A N 1
ATOM 747 C CA . LEU A 1 92 ? -3.157 -4.301 15.528 1.00 87.62 92 LEU A CA 1
ATOM 748 C C . LEU A 1 92 ? -4.262 -3.390 14.986 1.00 87.62 92 LEU A C 1
ATOM 750 O O . LEU A 1 92 ? -5.286 -3.881 14.517 1.00 87.62 92 LEU A O 1
ATOM 754 N N . LEU A 1 93 ? -4.033 -2.077 14.997 1.00 89.19 93 LEU A N 1
ATOM 755 C CA . LEU A 1 93 ? -5.047 -1.070 14.674 1.00 89.19 93 LEU A CA 1
ATOM 756 C C . LEU A 1 93 ? -4.834 -0.436 13.290 1.00 89.19 93 LEU A C 1
ATOM 758 O O . LEU A 1 93 ? -5.283 0.681 13.018 1.00 89.19 93 LEU A O 1
ATOM 762 N N . SER A 1 94 ? -4.145 -1.141 12.384 1.00 86.00 94 SER A N 1
ATOM 763 C CA . SER A 1 94 ? -3.920 -0.662 11.015 1.00 86.00 94 SER A CA 1
ATOM 764 C C . SER A 1 94 ? -5.249 -0.415 10.287 1.00 86.00 94 SER A C 1
ATOM 766 O O . SER A 1 94 ? -6.085 -1.312 10.170 1.00 86.00 94 SER A O 1
ATOM 768 N N . GLY A 1 95 ? -5.459 0.812 9.796 1.00 84.25 95 GLY A N 1
ATOM 769 C CA . GLY A 1 95 ? -6.699 1.209 9.113 1.00 84.25 95 GLY A CA 1
ATOM 770 C C . GLY A 1 95 ? -7.918 1.381 10.035 1.00 84.25 95 GLY A C 1
ATOM 771 O O . GLY A 1 95 ? -9.055 1.450 9.547 1.00 84.25 95 GLY A O 1
ATOM 772 N N . LEU A 1 96 ? -7.694 1.416 11.351 1.00 87.94 96 LEU A N 1
ATOM 773 C CA . LEU A 1 96 ? -8.700 1.709 12.375 1.00 87.94 96 LEU A CA 1
ATOM 774 C C . LEU A 1 96 ? -8.425 3.025 13.105 1.00 87.94 96 LEU A C 1
ATOM 776 O O . LEU A 1 96 ? -9.369 3.671 13.544 1.00 87.94 96 LEU A O 1
ATOM 780 N N . THR A 1 97 ? -7.160 3.427 13.223 1.00 90.44 97 THR A N 1
ATOM 781 C CA . THR A 1 97 ? -6.770 4.643 13.939 1.00 90.44 97 THR A CA 1
ATOM 782 C C . THR A 1 97 ? -7.087 5.914 13.152 1.00 90.44 97 THR A C 1
ATOM 784 O O . THR A 1 97 ? -6.841 6.012 11.945 1.00 90.44 97 THR A O 1
ATOM 787 N N . TYR A 1 98 ? -7.618 6.902 13.868 1.00 91.12 98 TYR A N 1
ATOM 788 C CA . TYR A 1 98 ? -7.937 8.236 13.374 1.00 91.12 98 TYR A CA 1
ATOM 789 C C . TYR A 1 98 ? -7.349 9.265 14.336 1.00 91.12 98 TYR A C 1
ATOM 791 O O . TYR A 1 98 ? -7.483 9.111 15.548 1.00 91.12 98 TYR A O 1
ATOM 799 N N . SER A 1 99 ? -6.674 10.278 13.802 1.00 89.44 99 SER A N 1
ATOM 800 C CA . SER A 1 99 ? -6.121 11.375 14.594 1.00 89.44 99 SER A CA 1
ATOM 801 C C . SER A 1 99 ? -7.129 12.515 14.624 1.00 89.44 99 SER A C 1
ATOM 803 O O . SER A 1 99 ? -7.521 13.011 13.568 1.00 89.44 99 SER A O 1
ATOM 805 N N . LEU A 1 100 ? -7.520 12.925 15.831 1.00 88.62 100 LEU A N 1
ATOM 806 C CA . LEU A 1 100 ? -8.369 14.098 16.042 1.00 88.62 100 LEU A CA 1
ATOM 807 C C . LEU A 1 100 ? -7.597 15.393 15.761 1.00 88.62 100 LEU A C 1
ATOM 809 O O . LEU A 1 100 ? -8.133 16.287 15.119 1.00 88.62 100 LEU A O 1
ATOM 813 N N . ASP A 1 101 ? -6.316 15.452 16.141 1.00 85.69 101 ASP A N 1
ATOM 814 C CA . ASP A 1 101 ? -5.454 16.627 15.932 1.00 85.69 101 ASP A CA 1
ATOM 815 C C . ASP A 1 101 ? -5.317 17.006 14.450 1.00 85.69 101 ASP A C 1
ATOM 817 O O . ASP A 1 101 ? -5.172 18.173 14.098 1.00 85.69 101 ASP A O 1
ATOM 821 N N . ALA A 1 102 ? -5.314 15.997 13.575 1.00 84.31 102 ALA A N 1
ATOM 822 C CA . ALA A 1 102 ? -5.063 16.148 12.145 1.00 84.31 102 ALA A CA 1
ATOM 823 C C . ALA A 1 102 ? -6.296 15.945 11.269 1.00 84.31 102 ALA A C 1
ATOM 825 O O . ALA A 1 102 ? -6.135 15.891 10.046 1.00 84.31 102 ALA A O 1
ATOM 826 N N . ASP A 1 103 ? -7.452 15.709 11.895 1.00 88.19 103 ASP A N 1
ATOM 827 C CA . ASP A 1 103 ? -8.700 15.277 11.266 1.00 88.19 103 ASP A CA 1
ATOM 828 C C . ASP A 1 103 ? -8.458 14.314 10.089 1.00 88.19 103 ASP A C 1
ATOM 830 O O . ASP A 1 103 ? -8.828 14.546 8.936 1.00 88.19 103 ASP A O 1
ATOM 834 N N . SER A 1 104 ? -7.680 13.257 10.346 1.00 87.75 104 SER A N 1
ATOM 835 C CA . SER A 1 104 ? -7.287 12.329 9.288 1.00 87.75 104 SER A CA 1
ATOM 836 C C . SER A 1 104 ? -6.998 10.917 9.788 1.00 87.75 104 SER A C 1
ATOM 838 O O . SER A 1 104 ? -6.570 10.718 10.930 1.00 87.75 104 SER A O 1
ATOM 840 N N . PRO A 1 105 ? -7.166 9.900 8.918 1.00 90.62 105 PRO A N 1
ATOM 841 C CA . PRO A 1 105 ? -6.756 8.540 9.232 1.00 90.62 105 PRO A CA 1
ATOM 842 C C . PRO A 1 105 ? -5.255 8.452 9.501 1.00 90.62 105 PRO A C 1
ATOM 844 O O . PRO A 1 105 ? -4.448 9.110 8.835 1.00 90.62 105 PRO A O 1
ATOM 847 N N . CYS A 1 106 ? -4.873 7.565 10.413 1.00 91.62 106 CYS A N 1
ATOM 848 C CA . CYS A 1 106 ? -3.472 7.296 10.690 1.00 91.62 106 CYS A CA 1
ATOM 849 C C . CYS A 1 106 ? -2.904 6.221 9.751 1.00 91.62 106 CYS A C 1
ATOM 851 O O . CYS A 1 106 ? -3.557 5.238 9.390 1.00 91.62 106 CYS A O 1
ATOM 853 N N . LEU A 1 107 ? -1.644 6.403 9.369 1.00 90.50 107 LEU A N 1
ATOM 854 C CA . LEU A 1 107 ? -0.816 5.425 8.671 1.00 90.50 107 LEU A CA 1
ATOM 855 C C . LEU A 1 107 ? 0.156 4.792 9.663 1.00 90.50 107 LEU A C 1
ATO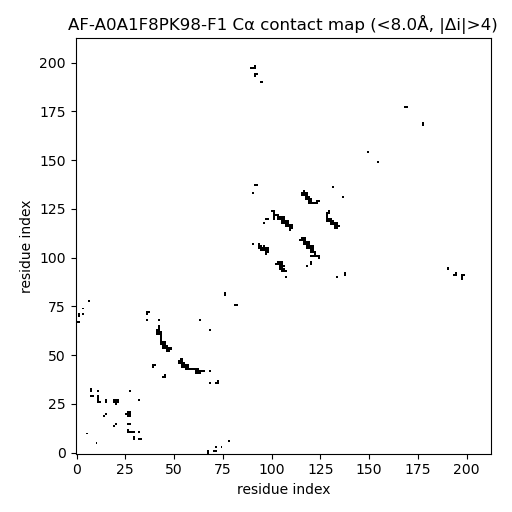M 857 O O . LEU A 1 107 ? 0.541 5.426 10.639 1.00 90.50 107 LEU A O 1
ATOM 861 N N . VAL A 1 108 ? 0.592 3.560 9.404 1.00 91.00 108 VAL A N 1
ATOM 862 C CA . VAL A 1 108 ? 1.562 2.888 10.277 1.00 91.00 108 VAL A CA 1
ATOM 863 C C . VAL A 1 108 ? 2.939 2.867 9.636 1.00 91.00 108 VAL A C 1
ATOM 865 O O . VAL A 1 108 ? 3.077 2.467 8.477 1.00 91.00 108 VAL A O 1
ATOM 868 N N . THR A 1 109 ? 3.954 3.252 10.404 1.00 89.44 109 THR A N 1
ATOM 869 C CA . THR A 1 109 ? 5.358 3.206 9.990 1.00 89.44 109 THR A CA 1
ATOM 870 C C . THR A 1 109 ? 6.193 2.553 11.092 1.00 89.44 109 THR A C 1
ATOM 872 O O . THR A 1 109 ? 6.125 2.964 12.246 1.00 89.44 109 THR A O 1
ATOM 875 N N . THR A 1 110 ? 7.022 1.568 10.734 1.00 90.06 110 THR A N 1
ATOM 876 C CA . THR A 1 110 ? 8.120 1.098 11.596 1.00 90.06 110 THR A CA 1
ATOM 877 C C . THR A 1 110 ? 9.355 1.929 11.293 1.00 90.06 110 THR A C 1
ATOM 879 O O . THR A 1 110 ? 9.716 2.051 10.122 1.00 90.06 110 THR A O 1
ATOM 882 N N . GLN A 1 111 ? 10.012 2.458 12.326 1.00 88.56 111 GLN A N 1
ATOM 883 C CA . GLN A 1 111 ? 11.324 3.083 12.207 1.00 88.56 111 GLN A CA 1
ATOM 884 C C . GLN A 1 111 ? 12.408 2.077 12.632 1.00 88.56 111 GLN A C 1
ATOM 886 O O . GLN A 1 111 ? 12.552 1.828 13.832 1.00 88.56 111 GLN A O 1
ATOM 891 N N . PRO A 1 112 ? 13.187 1.499 11.693 1.00 84.50 112 PRO A N 1
ATOM 892 C CA . PRO A 1 112 ? 14.144 0.441 12.014 1.00 84.50 112 PRO A CA 1
ATOM 893 C C . PRO A 1 112 ? 15.228 0.876 13.001 1.00 84.50 112 PRO A C 1
ATOM 895 O O . PRO A 1 112 ? 15.579 0.098 13.875 1.00 84.50 112 PRO A O 1
ATOM 898 N N . SER A 1 113 ? 15.709 2.121 12.906 1.00 87.75 113 SER A N 1
ATOM 899 C CA . SER A 1 113 ? 16.780 2.639 13.772 1.00 87.75 113 SER A CA 1
ATOM 900 C C . SER A 1 113 ? 16.383 2.768 15.240 1.00 87.75 113 SER A C 1
ATOM 902 O O . SER A 1 113 ? 17.236 2.687 16.113 1.00 87.75 113 SER A O 1
ATOM 904 N N . LYS A 1 114 ? 15.092 2.974 15.514 1.00 86.06 114 LYS A N 1
ATOM 905 C CA . LYS A 1 114 ? 14.557 3.099 16.876 1.00 86.06 114 LYS A CA 1
ATOM 906 C C . LYS A 1 114 ? 13.952 1.795 17.386 1.00 86.06 114 LYS A C 1
ATOM 908 O O . LYS A 1 114 ? 13.486 1.760 18.514 1.00 86.06 114 LYS A O 1
ATOM 913 N N . HIS A 1 115 ? 13.887 0.760 16.544 1.00 86.00 115 HIS A N 1
ATOM 914 C CA . HIS A 1 115 ? 13.158 -0.481 16.816 1.00 86.00 115 HIS A CA 1
ATOM 915 C C . HIS A 1 115 ? 11.707 -0.260 17.295 1.00 86.00 115 HIS A C 1
ATOM 917 O O . HIS A 1 115 ? 11.145 -1.089 18.004 1.00 86.00 115 HIS A O 1
ATOM 923 N N . MET A 1 116 ? 11.080 0.845 16.875 1.00 90.38 116 MET A N 1
ATOM 924 C CA . MET A 1 116 ? 9.745 1.263 17.313 1.00 90.38 116 MET A CA 1
ATOM 925 C C . MET A 1 116 ? 8.812 1.482 16.124 1.00 90.38 116 MET A C 1
ATOM 927 O O . MET A 1 116 ? 9.237 1.826 15.016 1.00 90.38 116 MET A O 1
ATOM 931 N N . SER A 1 117 ? 7.521 1.273 16.369 1.00 92.81 117 SER A N 1
ATOM 932 C CA . SER A 1 117 ? 6.450 1.474 15.392 1.00 92.81 117 SER A CA 1
ATOM 933 C C . SER A 1 117 ? 5.521 2.580 15.855 1.00 92.81 117 SER A C 1
ATOM 935 O O . SER A 1 117 ? 5.233 2.682 17.046 1.00 92.81 117 SER A O 1
ATOM 937 N N . TYR A 1 118 ? 5.044 3.385 14.910 1.00 94.38 118 TYR A N 1
ATOM 938 C CA . TYR A 1 118 ? 4.176 4.517 15.197 1.00 94.38 118 TYR A CA 1
ATOM 939 C C . TYR A 1 118 ? 2.951 4.527 14.286 1.00 94.38 118 TYR A C 1
ATOM 941 O O . TYR A 1 118 ? 3.057 4.306 13.072 1.00 94.38 118 TYR A O 1
ATOM 949 N N . TYR A 1 119 ? 1.804 4.867 14.869 1.00 94.00 119 TYR A N 1
ATOM 950 C CA . TYR A 1 119 ? 0.674 5.419 14.139 1.00 94.00 119 TYR A CA 1
ATOM 951 C C . TYR A 1 119 ? 0.981 6.894 13.886 1.00 94.00 119 TYR A C 1
ATOM 953 O O . TYR A 1 119 ? 1.191 7.650 14.826 1.00 94.00 119 TYR A O 1
ATOM 961 N N . ARG A 1 120 ? 1.040 7.316 12.627 1.00 92.38 120 ARG A N 1
ATOM 962 C CA . ARG A 1 120 ? 1.266 8.716 12.259 1.00 92.38 120 ARG A CA 1
ATOM 963 C C . ARG A 1 120 ? 0.071 9.272 11.518 1.00 92.38 120 ARG A C 1
ATOM 965 O O . ARG A 1 120 ? -0.533 8.560 10.713 1.00 92.38 120 ARG A O 1
ATOM 972 N N . ASN A 1 121 ? -0.236 10.541 11.728 1.00 91.56 121 ASN A N 1
ATOM 973 C CA . ASN A 1 121 ? -1.256 11.213 10.934 1.00 91.56 121 ASN A CA 1
ATOM 974 C C . ASN A 1 121 ? -0.892 11.217 9.435 1.00 91.56 121 ASN A C 1
ATOM 976 O O . ASN A 1 121 ? 0.279 11.263 9.034 1.00 91.56 121 ASN A O 1
ATOM 980 N N . LYS A 1 122 ? -1.913 11.120 8.577 1.00 87.25 122 LYS A N 1
ATOM 981 C CA . LYS A 1 122 ? -1.724 11.218 7.124 1.00 87.25 122 LYS A CA 1
ATOM 982 C C . LYS A 1 122 ? -1.437 12.662 6.713 1.00 87.25 122 LYS A C 1
ATOM 984 O O . LYS A 1 122 ? -0.560 12.892 5.878 1.00 87.25 122 LYS A O 1
ATOM 989 N N . THR A 1 123 ? -2.168 13.605 7.299 1.00 87.44 123 THR A N 1
ATOM 990 C CA . THR A 1 123 ? -2.045 15.044 7.044 1.00 87.44 123 THR A CA 1
ATOM 991 C C . THR A 1 123 ? -1.109 15.678 8.068 1.00 87.44 123 THR A C 1
ATOM 993 O O . THR A 1 123 ? -1.064 15.244 9.213 1.00 87.44 123 THR A O 1
ATOM 996 N N . LYS A 1 124 ? -0.334 16.690 7.663 1.00 86.75 124 LYS A N 1
ATOM 997 C CA . LYS A 1 124 ? 0.527 17.442 8.586 1.00 86.75 124 LYS A CA 1
ATOM 998 C C . LYS A 1 124 ? -0.311 18.414 9.417 1.00 86.75 124 LYS A C 1
ATOM 1000 O O . LYS A 1 124 ? -1.180 19.080 8.868 1.00 86.75 124 LYS A O 1
ATOM 1005 N N . VAL A 1 125 ? 0.027 18.545 10.694 1.00 83.25 125 VAL A N 1
ATOM 1006 C CA . VAL A 1 125 ? -0.524 19.545 11.617 1.00 83.25 125 VAL A CA 1
ATOM 1007 C C . VAL A 1 125 ? 0.595 20.528 11.926 1.00 83.25 125 VAL A C 1
ATOM 1009 O O . VAL A 1 125 ? 1.695 20.107 12.283 1.00 83.25 125 VAL A O 1
ATOM 1012 N N . ASN A 1 126 ? 0.361 21.826 11.726 1.00 84.06 126 ASN A N 1
ATOM 1013 C CA . ASN A 1 126 ? 1.363 22.879 11.954 1.00 84.06 126 ASN A CA 1
ATOM 1014 C C . ASN A 1 126 ? 2.721 22.590 11.275 1.00 84.06 126 ASN A C 1
ATOM 1016 O O . ASN A 1 126 ? 3.789 22.747 11.860 1.00 84.06 126 ASN A O 1
ATOM 1020 N N . GLY A 1 127 ? 2.684 22.080 10.039 1.00 86.50 127 GLY A N 1
ATOM 1021 C CA . GLY A 1 127 ? 3.882 21.737 9.258 1.00 86.50 127 GLY A CA 1
ATOM 1022 C C . GLY A 1 127 ? 4.570 20.415 9.634 1.00 86.50 127 GLY A C 1
ATOM 1023 O O . GLY A 1 127 ? 5.439 19.957 8.882 1.00 86.50 127 GLY A O 1
ATOM 1024 N N . SER A 1 128 ? 4.139 19.749 10.709 1.00 87.00 128 SER A N 1
ATOM 1025 C CA . SER A 1 128 ? 4.767 18.538 11.253 1.00 87.00 128 SER A CA 1
ATOM 1026 C C . SER A 1 128 ? 3.823 17.332 11.287 1.00 87.00 128 SER A C 1
ATOM 1028 O O . SER A 1 128 ? 2.604 17.455 11.194 1.00 87.00 128 SER A O 1
ATOM 1030 N N . GLN A 1 129 ? 4.395 16.128 11.360 1.00 88.69 129 GLN A N 1
ATOM 1031 C CA . GLN A 1 129 ? 3.628 14.895 11.567 1.00 88.69 129 GLN A CA 1
ATOM 1032 C C . GLN A 1 129 ? 3.620 14.540 13.048 1.00 88.69 129 GLN A C 1
ATOM 1034 O O . GLN A 1 129 ? 4.653 14.635 13.709 1.00 88.69 129 GLN A O 1
ATOM 1039 N N . VAL A 1 130 ? 2.461 14.111 13.537 1.00 89.50 130 VAL A N 1
ATOM 1040 C CA . VAL A 1 130 ? 2.287 13.612 14.901 1.00 89.50 130 VAL A CA 1
ATOM 1041 C C . VAL A 1 130 ? 2.437 12.097 14.865 1.00 89.50 130 VAL A C 1
ATOM 1043 O O . VAL A 1 130 ? 1.895 11.436 13.974 1.00 89.50 130 VAL A O 1
ATOM 1046 N N . TYR A 1 131 ? 3.195 11.561 15.817 1.00 91.44 131 TYR A N 1
ATOM 1047 C CA . TYR A 1 131 ? 3.507 10.142 15.924 1.00 91.44 131 TYR A CA 1
ATOM 1048 C C . TYR A 1 131 ? 3.036 9.621 17.277 1.00 91.44 131 TYR A C 1
ATOM 1050 O O . TYR A 1 131 ? 3.510 10.074 18.314 1.00 91.44 131 TYR A O 1
ATOM 1058 N N . TYR A 1 132 ? 2.149 8.636 17.253 1.00 91.56 132 TYR A N 1
ATOM 1059 C CA . TYR A 1 132 ? 1.663 7.924 18.429 1.00 91.56 132 TYR A CA 1
ATOM 1060 C C . TYR A 1 132 ? 2.330 6.549 18.476 1.00 91.56 132 TYR A C 1
ATOM 1062 O O . TYR A 1 132 ? 2.323 5.824 17.476 1.00 91.56 132 TYR A O 1
ATOM 1070 N N . ASN A 1 133 ? 2.936 6.182 19.604 1.00 92.69 133 ASN A N 1
ATOM 1071 C CA . ASN A 1 133 ? 3.616 4.897 19.753 1.00 92.69 133 ASN A CA 1
ATOM 1072 C C . ASN A 1 133 ? 2.611 3.742 19.617 1.00 92.69 133 ASN A C 1
ATOM 1074 O O . ASN A 1 133 ? 1.591 3.719 20.305 1.00 92.69 133 ASN A O 1
ATOM 1078 N N . CYS A 1 134 ? 2.880 2.777 18.732 1.00 91.69 134 CYS A N 1
ATOM 1079 C CA . CYS A 1 134 ? 1.963 1.657 18.527 1.00 91.69 134 CYS A CA 1
ATOM 1080 C C . CYS A 1 134 ? 1.748 0.841 19.800 1.00 91.69 134 CYS A C 1
ATOM 1082 O O . CYS A 1 134 ? 0.626 0.413 20.035 1.00 91.69 134 CYS A O 1
ATOM 1084 N N . GLN A 1 135 ? 2.785 0.635 20.615 1.00 89.44 135 GLN A N 1
ATOM 1085 C CA . GLN A 1 135 ? 2.664 -0.179 21.822 1.00 89.44 135 GLN A CA 1
ATOM 1086 C C . GLN A 1 135 ? 1.694 0.453 22.827 1.00 89.44 135 GLN A C 1
ATOM 1088 O O . GLN A 1 135 ? 0.772 -0.213 23.286 1.00 89.44 135 GLN A O 1
ATOM 1093 N N . GLU A 1 136 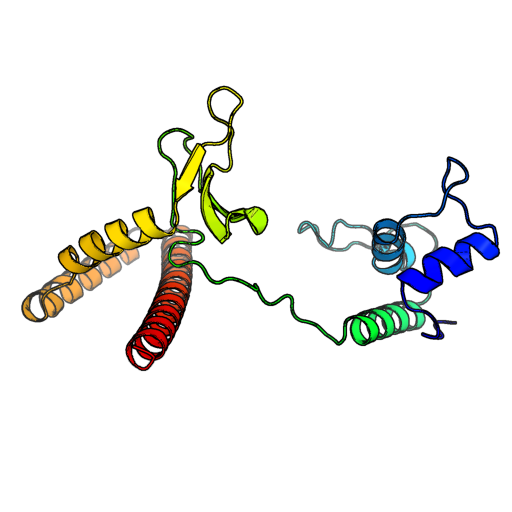? 1.865 1.744 23.107 1.00 91.81 136 GLU A N 1
ATOM 1094 C CA . GLU A 1 136 ? 1.028 2.484 24.059 1.00 91.81 136 GLU A CA 1
ATOM 1095 C C . GLU A 1 136 ? -0.437 2.523 23.605 1.00 91.81 136 GLU A C 1
ATOM 1097 O O . GLU A 1 136 ? -1.348 2.243 24.384 1.00 91.81 136 GLU A O 1
ATOM 1102 N N . ILE A 1 137 ? -0.675 2.814 22.322 1.00 91.75 137 ILE A N 1
ATOM 1103 C CA . ILE A 1 137 ? -2.032 2.877 21.769 1.00 91.75 137 ILE A CA 1
ATOM 1104 C C . ILE A 1 137 ? -2.683 1.488 21.732 1.00 91.75 137 ILE A C 1
ATOM 1106 O O . ILE A 1 137 ? -3.866 1.355 22.048 1.00 91.75 137 ILE A O 1
ATOM 1110 N N . ASP A 1 138 ? -1.934 0.443 21.376 1.00 90.81 138 ASP A N 1
ATOM 1111 C CA . ASP A 1 138 ? -2.452 -0.928 21.349 1.00 90.81 138 ASP A CA 1
ATOM 1112 C C . ASP A 1 138 ? -2.804 -1.423 22.769 1.00 90.81 138 ASP A C 1
ATOM 1114 O O . ASP A 1 138 ? -3.804 -2.125 22.953 1.00 90.81 138 ASP A O 1
ATOM 1118 N N . GLU A 1 139 ? -2.026 -1.033 23.785 1.00 89.69 139 GLU A N 1
ATOM 1119 C CA . GLU A 1 139 ? -2.316 -1.321 25.196 1.00 89.69 139 GLU A CA 1
ATOM 1120 C C . GLU A 1 139 ? -3.595 -0.618 25.670 1.00 89.69 139 GLU A C 1
ATOM 1122 O O . GLU A 1 139 ? -4.472 -1.272 26.243 1.00 89.69 139 GLU A O 1
ATOM 1127 N N . GLN A 1 140 ? -3.763 0.670 25.355 1.00 90.44 140 GLN A N 1
ATOM 1128 C CA . GLN A 1 140 ? -4.991 1.414 25.665 1.00 90.44 140 GLN A CA 1
ATOM 1129 C C . GLN A 1 140 ? -6.215 0.812 24.963 1.00 90.44 140 GLN A C 1
ATOM 1131 O O . GLN A 1 140 ? -7.261 0.603 25.584 1.00 90.44 140 GLN A O 1
ATOM 1136 N N . ALA A 1 141 ? -6.080 0.456 23.683 1.00 88.25 141 ALA A N 1
ATOM 1137 C CA . ALA A 1 141 ? -7.157 -0.170 22.925 1.00 88.25 141 ALA A CA 1
ATOM 1138 C C . ALA A 1 141 ? -7.583 -1.515 23.531 1.00 88.25 141 ALA A C 1
ATOM 1140 O O . ALA A 1 141 ? -8.773 -1.823 23.562 1.00 88.25 141 ALA A O 1
ATOM 1141 N N . SER A 1 142 ? -6.641 -2.302 24.058 1.00 86.25 142 SER A N 1
ATOM 1142 C CA . SER A 1 142 ? -6.945 -3.562 24.748 1.00 86.25 142 SER A CA 1
ATOM 1143 C C . SER A 1 142 ? -7.860 -3.356 25.959 1.00 86.25 142 SER A C 1
ATOM 1145 O O . SER A 1 142 ? -8.791 -4.136 26.163 1.00 86.25 142 SER A O 1
ATOM 1147 N N . VAL A 1 143 ? -7.645 -2.289 26.737 1.00 87.00 143 VAL A N 1
ATOM 1148 C CA . VAL A 1 143 ? -8.490 -1.951 27.896 1.00 87.00 143 VAL A CA 1
ATOM 1149 C C . VAL A 1 143 ? -9.910 -1.599 27.451 1.00 87.00 143 VAL A C 1
ATOM 1151 O O . VAL A 1 143 ? -10.871 -2.156 27.980 1.00 87.00 143 VAL A O 1
ATOM 1154 N N . VAL A 1 144 ? -10.044 -0.750 26.429 1.00 86.38 144 VAL A N 1
ATOM 1155 C CA . VAL A 1 144 ? -11.353 -0.350 25.883 1.00 86.38 144 VAL A CA 1
ATOM 1156 C C . VAL A 1 144 ? -12.094 -1.543 25.274 1.00 86.38 144 VAL A C 1
ATOM 1158 O O . VAL A 1 144 ? -13.284 -1.726 25.496 1.00 86.38 144 VAL A O 1
ATOM 1161 N N . ILE A 1 145 ? -11.407 -2.412 24.532 1.00 83.38 145 ILE A N 1
ATOM 1162 C CA . ILE A 1 145 ? -12.051 -3.590 23.932 1.00 83.38 145 ILE A CA 1
ATOM 1163 C C . ILE A 1 145 ? -12.577 -4.538 25.015 1.00 83.38 145 ILE A C 1
ATOM 1165 O O . ILE A 1 145 ? -13.647 -5.119 24.840 1.00 83.38 145 ILE A O 1
ATOM 1169 N N . LYS A 1 146 ? -11.862 -4.682 26.137 1.00 84.12 146 LYS A N 1
ATOM 1170 C CA . LYS A 1 146 ? -12.316 -5.508 27.265 1.00 84.12 146 LYS A CA 1
ATOM 1171 C C . LYS A 1 146 ? -13.572 -4.951 27.933 1.00 84.12 146 LYS A C 1
ATOM 1173 O O . LYS A 1 146 ? -14.415 -5.746 28.335 1.00 84.12 146 LYS A O 1
ATOM 1178 N N . SER A 1 147 ? -13.723 -3.629 28.031 1.00 83.88 147 SER A N 1
ATOM 1179 C CA . SER A 1 147 ? -14.944 -3.031 28.592 1.00 83.88 147 SER A CA 1
ATOM 1180 C C . SER A 1 147 ? -16.144 -3.133 27.646 1.00 83.88 147 SER A C 1
ATOM 1182 O O . SER A 1 147 ? -17.281 -3.170 28.103 1.00 83.88 147 SER A O 1
ATOM 1184 N N . LEU A 1 148 ? -15.903 -3.249 26.338 1.00 81.81 148 LEU A N 1
ATOM 1185 C CA . LEU A 1 148 ? -16.937 -3.422 25.311 1.00 81.81 148 LEU A CA 1
ATOM 1186 C C . LEU A 1 148 ? -17.389 -4.880 25.117 1.00 81.81 148 LEU A C 1
ATOM 1188 O O . LEU A 1 148 ? -18.152 -5.172 24.191 1.00 81.81 148 LEU A O 1
ATOM 1192 N N . VAL A 1 149 ? -16.910 -5.821 25.936 1.00 82.31 149 VAL A N 1
ATOM 1193 C CA . VAL A 1 149 ? -17.306 -7.228 25.820 1.00 82.31 149 VAL A CA 1
ATOM 1194 C C . VAL A 1 149 ? -18.792 -7.366 26.144 1.00 82.31 149 VAL A C 1
ATOM 1196 O O . VAL A 1 149 ? -19.223 -7.197 27.280 1.00 82.31 149 VAL A O 1
ATOM 1199 N N . ILE A 1 150 ? -19.574 -7.711 25.119 1.00 81.88 150 ILE A N 1
ATOM 1200 C CA . ILE A 1 150 ? -21.004 -7.984 25.255 1.00 81.88 150 ILE A CA 1
ATOM 1201 C C . ILE A 1 150 ? -21.187 -9.217 26.139 1.00 81.88 150 ILE A C 1
ATOM 1203 O O . ILE A 1 150 ? -20.774 -10.328 25.767 1.00 81.88 150 ILE A O 1
ATOM 1207 N N . GLN A 1 151 ? -21.847 -9.011 27.278 1.00 85.69 151 GLN A N 1
ATOM 1208 C CA . GLN A 1 151 ? -22.176 -10.083 28.205 1.00 85.69 151 GLN A CA 1
ATOM 1209 C C . GLN A 1 151 ? -23.059 -11.130 27.514 1.00 85.69 151 GLN A C 1
ATOM 1211 O O . GLN A 1 151 ? -23.936 -10.759 26.726 1.00 85.69 151 GLN A O 1
ATOM 1216 N N . PRO A 1 152 ? -22.841 -12.437 27.761 1.00 83.19 152 PRO A N 1
ATOM 1217 C CA . PRO A 1 152 ? -23.602 -13.504 27.110 1.00 83.19 152 PRO A CA 1
ATOM 1218 C C . PRO A 1 152 ? -25.118 -13.337 27.249 1.00 83.19 152 PRO A C 1
ATOM 1220 O O . PRO A 1 152 ? -25.851 -13.597 26.299 1.00 83.19 152 PRO A O 1
ATOM 1223 N N . GLU A 1 153 ? -25.553 -12.833 28.400 1.00 86.81 153 GLU A N 1
ATOM 1224 C CA . GLU A 1 153 ? -26.949 -12.599 28.777 1.00 86.81 153 GLU A CA 1
ATOM 1225 C C . GLU A 1 153 ? -27.629 -11.522 27.920 1.00 86.81 153 GLU A C 1
ATOM 1227 O O . GLU A 1 153 ? -28.805 -11.641 27.588 1.00 86.81 153 GLU A O 1
ATOM 1232 N N . SER A 1 154 ? -26.885 -10.496 27.492 1.00 84.94 154 SER A N 1
ATOM 1233 C CA . SER A 1 154 ? -27.414 -9.388 26.682 1.00 84.94 154 SER A CA 1
ATOM 1234 C C . SER A 1 154 ? -27.431 -9.693 25.180 1.00 84.94 154 SER A C 1
ATOM 1236 O O . SER A 1 154 ? -28.037 -8.960 24.398 1.00 84.94 154 SER A O 1
ATOM 1238 N N . ARG A 1 155 ? -26.773 -10.776 24.740 1.00 86.44 155 ARG A N 1
ATOM 1239 C CA . ARG A 1 155 ? -26.703 -11.171 23.320 1.00 86.44 155 ARG A CA 1
ATOM 1240 C C . ARG A 1 155 ? -28.067 -11.362 22.650 1.00 86.44 155 ARG A C 1
ATOM 1242 O O . ARG A 1 155 ? -28.218 -10.808 21.562 1.00 86.44 155 ARG A O 1
ATOM 1249 N N . PRO A 1 156 ? -29.040 -12.104 23.222 1.00 90.06 156 PRO A N 1
ATOM 1250 C CA . PRO A 1 156 ? -30.335 -12.299 22.570 1.00 90.06 156 PRO A CA 1
ATOM 1251 C C . PRO A 1 156 ? -31.084 -10.978 22.380 1.00 90.06 156 PRO A C 1
ATOM 1253 O O . PRO A 1 156 ? -31.612 -10.736 21.302 1.00 90.06 156 PRO A O 1
ATOM 1256 N N . GLN A 1 157 ? -31.048 -10.083 23.371 1.00 89.19 157 GLN A N 1
ATOM 1257 C CA . GLN A 1 157 ? -31.693 -8.768 23.282 1.00 89.19 157 GLN A CA 1
ATOM 1258 C C . GLN A 1 157 ? -31.080 -7.910 22.169 1.00 89.19 157 GLN A C 1
ATOM 1260 O O . GLN A 1 157 ? -31.800 -7.347 21.347 1.00 89.19 157 GLN A O 1
ATOM 1265 N N . ILE A 1 158 ? -29.746 -7.864 22.094 1.00 87.94 158 ILE A N 1
ATOM 1266 C CA . ILE A 1 158 ? -29.030 -7.141 21.034 1.00 87.94 158 ILE A CA 1
ATOM 1267 C C . ILE A 1 158 ? -29.340 -7.743 19.660 1.00 87.94 158 ILE A C 1
ATOM 1269 O O . ILE A 1 158 ? -29.495 -7.005 18.690 1.00 87.94 158 ILE A O 1
ATOM 1273 N N . GLN A 1 159 ? -29.430 -9.072 19.565 1.00 87.81 159 GLN A N 1
ATOM 1274 C CA . GLN A 1 159 ? -29.740 -9.760 18.316 1.00 87.81 159 GLN A CA 1
ATOM 1275 C C . GLN A 1 159 ? -31.154 -9.434 17.824 1.00 87.81 159 GLN A C 1
ATOM 1277 O O . GLN A 1 159 ? -31.304 -9.122 16.642 1.00 87.81 159 GLN A O 1
ATOM 1282 N N . SER A 1 160 ? -32.150 -9.454 18.712 1.00 89.38 160 SER A N 1
ATOM 1283 C CA . SER A 1 160 ? -33.527 -9.081 18.373 1.00 89.38 160 SER A CA 1
ATOM 1284 C C . SER A 1 160 ? -33.621 -7.620 17.930 1.00 89.38 160 SER A C 1
ATOM 1286 O O . SER A 1 160 ? -34.125 -7.352 16.842 1.00 89.38 160 SER A O 1
ATOM 1288 N N . ALA A 1 161 ? -33.026 -6.688 18.683 1.00 88.19 161 ALA A N 1
ATOM 1289 C CA . ALA A 1 161 ? -33.020 -5.266 18.325 1.00 88.19 161 ALA A CA 1
ATOM 1290 C C . ALA A 1 161 ? -32.345 -4.999 16.963 1.00 88.19 161 ALA A C 1
ATOM 1292 O O . ALA A 1 161 ? -32.811 -4.183 16.170 1.00 88.19 161 ALA A O 1
ATOM 1293 N N . LEU A 1 162 ? -31.261 -5.720 16.646 1.00 84.88 162 LEU A N 1
ATOM 1294 C CA . LEU A 1 162 ? -30.603 -5.646 15.336 1.00 84.88 162 LEU A CA 1
ATOM 1295 C C . LEU A 1 162 ? -31.490 -6.166 14.201 1.00 84.88 162 LEU A C 1
ATOM 1297 O O . LEU A 1 162 ? -31.463 -5.603 13.108 1.00 84.88 162 LEU A O 1
ATOM 1301 N N . GLN A 1 163 ? -32.232 -7.251 14.433 1.00 83.75 163 GLN A N 1
ATOM 1302 C CA . GLN A 1 163 ? -33.150 -7.814 13.441 1.00 83.75 163 GLN A CA 1
ATOM 1303 C C . GLN A 1 163 ? -34.320 -6.871 13.163 1.00 83.75 163 GLN A C 1
ATOM 1305 O O . GLN A 1 163 ? -34.646 -6.656 11.996 1.00 83.75 163 GLN A O 1
ATOM 1310 N N . GLU A 1 164 ? -34.896 -6.277 14.207 1.00 87.31 164 GLU A N 1
ATOM 1311 C CA . GLU A 1 164 ? -35.956 -5.271 14.093 1.00 87.31 164 GLU A CA 1
ATOM 1312 C C . GLU A 1 164 ? -35.471 -4.046 13.313 1.00 87.31 164 GLU A C 1
ATOM 1314 O O . GLU A 1 164 ? -36.081 -3.678 12.309 1.00 87.31 164 GLU A O 1
ATOM 1319 N N . TRP A 1 165 ? -34.309 -3.494 13.679 1.00 81.00 165 TRP A N 1
ATOM 1320 C CA . TRP A 1 165 ? -33.719 -2.347 12.983 1.00 81.00 165 TRP A CA 1
ATOM 1321 C C . TRP A 1 165 ? -33.429 -2.630 11.500 1.00 81.00 165 TRP A C 1
ATOM 1323 O O . TRP A 1 165 ? -33.699 -1.801 10.631 1.00 81.00 165 TRP A O 1
ATOM 1333 N N . LEU A 1 166 ? -32.913 -3.824 11.179 1.00 77.25 166 LEU A N 1
ATOM 1334 C CA . LEU A 1 166 ? -32.682 -4.240 9.791 1.00 77.25 166 LEU A CA 1
ATOM 1335 C C . LEU A 1 166 ? -33.990 -4.418 9.007 1.00 77.25 166 LEU A C 1
ATOM 1337 O O . LEU A 1 166 ? -34.027 -4.103 7.816 1.00 77.25 166 LEU A O 1
ATOM 1341 N N . ALA A 1 167 ? -35.044 -4.926 9.650 1.00 79.62 167 ALA A N 1
ATOM 1342 C CA . ALA A 1 167 ? -36.360 -5.083 9.034 1.00 79.62 167 ALA A CA 1
ATOM 1343 C C . ALA A 1 167 ? -37.031 -3.726 8.767 1.00 79.62 167 ALA A C 1
ATOM 1345 O O . ALA A 1 167 ? -37.697 -3.561 7.744 1.00 79.62 167 ALA A O 1
ATOM 1346 N N . GLU A 1 168 ? -36.822 -2.751 9.650 1.00 77.12 168 GLU A N 1
ATOM 1347 C CA . GLU A 1 168 ? -37.329 -1.387 9.506 1.00 77.12 168 GLU A CA 1
ATOM 1348 C C . GLU A 1 168 ? -36.588 -0.617 8.401 1.00 77.12 168 GLU A C 1
ATOM 1350 O O . GLU A 1 168 ? -37.231 -0.052 7.517 1.00 77.12 168 GLU A O 1
ATOM 1355 N N . MET A 1 169 ? -35.253 -0.713 8.340 1.00 64.69 169 MET A N 1
ATOM 1356 C CA . MET A 1 169 ? -34.461 -0.134 7.239 1.00 64.69 169 MET A CA 1
ATOM 1357 C C . MET A 1 169 ? -34.739 -0.781 5.873 1.00 64.69 169 MET A C 1
ATOM 1359 O O . MET A 1 169 ? -34.563 -0.150 4.834 1.00 64.69 169 MET A O 1
ATOM 1363 N N . GLY A 1 170 ? -35.182 -2.041 5.845 1.00 61.03 170 GLY A N 1
ATOM 1364 C CA . GLY A 1 170 ? -35.605 -2.708 4.610 1.00 61.03 170 GLY A CA 1
ATOM 1365 C C . GLY A 1 170 ? -36.921 -2.174 4.030 1.00 61.03 170 GLY A C 1
ATOM 1366 O O . GLY A 1 170 ? -37.211 -2.442 2.865 1.00 61.03 170 GLY A O 1
ATOM 1367 N N . ARG A 1 171 ? -37.717 -1.432 4.815 1.00 59.94 171 ARG A N 1
ATOM 1368 C CA . ARG A 1 171 ? -39.054 -0.951 4.424 1.00 59.94 171 ARG A CA 1
ATOM 1369 C C . ARG A 1 171 ? -39.068 0.458 3.818 1.00 59.94 171 ARG A C 1
ATOM 1371 O O . ARG A 1 171 ? -40.054 0.796 3.173 1.00 59.94 171 ARG A O 1
ATOM 1378 N N . THR A 1 172 ? -38.015 1.263 3.980 1.00 57.59 172 THR A N 1
ATOM 1379 C CA . THR A 1 172 ? -38.006 2.696 3.608 1.00 57.59 172 THR A CA 1
ATOM 1380 C C . THR A 1 172 ? -37.395 3.046 2.233 1.00 57.59 172 THR A C 1
ATOM 1382 O O . THR A 1 172 ? -37.568 4.179 1.798 1.00 57.59 172 THR A O 1
ATOM 1385 N N . SER A 1 173 ? -36.803 2.092 1.488 1.00 53.66 173 SER A N 1
ATOM 1386 C CA . SER A 1 173 ? -36.072 2.263 0.194 1.00 53.66 173 SER A CA 1
ATOM 1387 C C . SER A 1 173 ? -34.812 3.154 0.316 1.00 53.66 173 SER A C 1
ATOM 1389 O O . SER A 1 173 ? -34.851 4.188 0.959 1.00 53.66 173 SER A O 1
ATOM 1391 N N . GLU A 1 174 ? -33.603 2.799 -0.133 1.00 55.09 174 GLU A N 1
ATOM 1392 C CA . GLU A 1 174 ? -33.127 2.393 -1.462 1.00 55.09 174 GLU A CA 1
ATOM 1393 C C . GLU A 1 174 ? -32.070 1.268 -1.351 1.00 55.09 174 GLU A C 1
ATOM 1395 O O . GLU A 1 174 ? -31.264 1.246 -0.416 1.00 55.09 174 GLU A O 1
ATOM 1400 N N . ASP A 1 175 ? -31.962 0.388 -2.356 1.00 59.28 175 ASP A N 1
ATOM 1401 C CA . ASP A 1 175 ? -30.885 -0.621 -2.477 1.00 59.28 175 ASP A CA 1
ATOM 1402 C C . ASP A 1 175 ? -29.466 -0.040 -2.288 1.00 59.28 175 ASP A C 1
ATOM 1404 O O . ASP A 1 175 ? -28.522 -0.756 -1.936 1.00 59.28 175 ASP A O 1
ATOM 1408 N N . SER A 1 176 ? -29.310 1.273 -2.486 1.00 63.59 176 SER A N 1
ATOM 1409 C CA . SER A 1 176 ? -28.078 2.030 -2.285 1.00 63.59 176 SER A CA 1
ATOM 1410 C C . SER A 1 176 ? -27.608 2.021 -0.818 1.00 63.59 176 SER A C 1
ATOM 1412 O O . SER A 1 176 ? -26.419 1.798 -0.560 1.00 63.59 176 SER A O 1
ATOM 1414 N N . GLU A 1 177 ? -28.508 2.183 0.155 1.00 70.56 177 GLU A N 1
ATOM 1415 C CA . GLU A 1 177 ? -28.171 2.242 1.583 1.00 70.56 177 GLU A CA 1
ATOM 1416 C C . GLU A 1 177 ? -27.914 0.856 2.165 1.00 70.56 177 GLU A C 1
ATOM 1418 O O . GLU A 1 177 ? -26.906 0.644 2.846 1.00 70.56 177 GLU A O 1
ATOM 1423 N N . LEU A 1 178 ? -28.752 -0.122 1.811 1.00 71.12 178 LEU A N 1
ATOM 1424 C CA . LEU A 1 178 ? -28.534 -1.526 2.167 1.00 71.12 178 LEU A CA 1
ATOM 1425 C C . LEU A 1 178 ? -27.224 -2.053 1.570 1.00 71.12 178 LEU A C 1
ATOM 1427 O O . LEU A 1 178 ? -26.471 -2.757 2.250 1.00 71.12 178 LEU A O 1
ATOM 1431 N N . SER A 1 179 ? -26.901 -1.683 0.328 1.00 71.88 179 SER A N 1
ATOM 1432 C CA . SER A 1 179 ? -25.618 -2.011 -0.304 1.00 71.88 179 SER A CA 1
ATOM 1433 C C . SER A 1 179 ? -24.437 -1.373 0.434 1.00 71.88 179 SER A C 1
ATOM 1435 O O . SER A 1 179 ? -23.469 -2.067 0.761 1.00 71.88 179 SER A O 1
ATOM 1437 N N . ARG A 1 180 ? -24.528 -0.086 0.800 1.00 75.19 180 ARG A N 1
ATOM 1438 C CA . ARG A 1 180 ? -23.505 0.601 1.614 1.00 75.19 180 ARG A CA 1
ATOM 1439 C C . ARG A 1 180 ? -23.337 -0.048 2.986 1.00 75.19 180 ARG A C 1
ATOM 1441 O O . ARG A 1 180 ? -22.204 -0.267 3.417 1.00 75.19 180 ARG A O 1
ATOM 1448 N N . ALA A 1 181 ? -24.432 -0.405 3.653 1.00 74.56 181 ALA A N 1
ATOM 1449 C CA . ALA A 1 181 ? -24.409 -1.094 4.939 1.00 74.56 181 ALA A CA 1
ATOM 1450 C C . ALA A 1 181 ? -23.768 -2.487 4.821 1.00 74.56 181 ALA A C 1
ATOM 1452 O O . ALA A 1 181 ? -22.927 -2.852 5.647 1.00 74.56 181 ALA A O 1
ATOM 1453 N N . ARG A 1 182 ? -24.075 -3.242 3.758 1.00 76.44 182 ARG A N 1
ATOM 1454 C CA . ARG A 1 182 ? -23.441 -4.540 3.456 1.00 76.44 182 ARG A CA 1
ATOM 1455 C C . ARG A 1 182 ? -21.943 -4.397 3.175 1.00 76.44 182 ARG A C 1
ATOM 1457 O O . ARG A 1 182 ? -21.151 -5.146 3.746 1.00 76.44 182 ARG A O 1
ATOM 1464 N N . GLN A 1 183 ? -21.534 -3.415 2.369 1.00 76.56 183 GLN A N 1
ATOM 1465 C CA . GLN A 1 183 ? -20.116 -3.115 2.123 1.00 76.56 183 GLN A CA 1
ATOM 1466 C C . GLN A 1 183 ? -19.395 -2.710 3.415 1.00 76.56 183 GLN A C 1
ATOM 1468 O O . GLN A 1 183 ? -18.287 -3.178 3.695 1.00 76.56 183 GLN A O 1
ATOM 1473 N N . ARG A 1 184 ? -20.039 -1.885 4.250 1.00 79.25 184 ARG A N 1
ATOM 1474 C CA . ARG A 1 184 ? -19.534 -1.512 5.576 1.00 79.25 184 ARG A CA 1
ATOM 1475 C C . ARG A 1 184 ? -19.355 -2.757 6.445 1.00 79.25 184 ARG A C 1
ATOM 1477 O O . ARG A 1 184 ? -18.273 -2.933 7.005 1.00 79.25 184 ARG A O 1
ATOM 1484 N N . LEU A 1 185 ? -20.350 -3.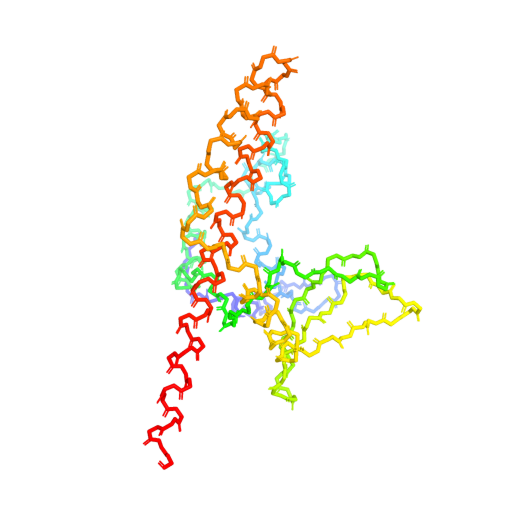643 6.511 1.00 80.12 185 LEU A N 1
ATOM 1485 C CA . LEU A 1 185 ? -20.292 -4.892 7.274 1.00 80.12 185 LEU A CA 1
ATOM 1486 C C . LEU A 1 185 ? -19.122 -5.775 6.826 1.00 80.12 185 LEU A C 1
ATOM 1488 O O . LEU A 1 185 ? -18.383 -6.286 7.669 1.00 80.12 185 LEU A O 1
ATOM 1492 N N . ASP A 1 186 ? -18.919 -5.937 5.521 1.00 78.06 186 ASP A N 1
ATOM 1493 C CA . ASP A 1 186 ? -17.837 -6.773 4.999 1.00 78.06 186 ASP A CA 1
ATOM 1494 C C . ASP A 1 186 ? -16.450 -6.162 5.266 1.00 78.06 186 ASP A C 1
ATOM 1496 O O . ASP A 1 186 ? -15.509 -6.850 5.688 1.00 78.06 186 ASP A O 1
ATOM 1500 N N . SER A 1 187 ? -16.349 -4.831 5.170 1.00 73.75 187 SER A N 1
ATOM 1501 C CA . SER A 1 187 ? -15.149 -4.098 5.583 1.00 73.75 187 SER A CA 1
ATOM 1502 C C . SER A 1 187 ? -14.839 -4.308 7.073 1.00 73.75 187 SER A C 1
ATOM 1504 O O . SER A 1 187 ? -13.689 -4.565 7.439 1.00 73.75 187 SER A O 1
ATOM 1506 N N . LEU A 1 188 ? -15.860 -4.289 7.939 1.00 79.94 188 LEU A N 1
ATOM 1507 C CA . LEU A 1 188 ? -15.721 -4.523 9.378 1.00 79.94 188 LEU A CA 1
ATOM 1508 C C . LEU A 1 188 ? -15.354 -5.979 9.680 1.00 79.94 188 LEU A C 1
ATOM 1510 O O . LEU A 1 188 ? -14.492 -6.227 10.524 1.00 79.94 188 LEU A O 1
ATOM 1514 N N . ARG A 1 189 ? -15.932 -6.951 8.963 1.00 80.31 189 ARG A N 1
ATOM 1515 C CA . ARG A 1 189 ? -15.559 -8.373 9.070 1.00 80.31 189 ARG A CA 1
ATOM 1516 C C . ARG A 1 189 ? -14.092 -8.588 8.720 1.00 80.31 189 ARG A C 1
ATOM 1518 O O . ARG A 1 189 ? -13.398 -9.307 9.442 1.00 80.31 189 ARG A O 1
ATOM 1525 N N . THR A 1 190 ? -13.618 -7.950 7.654 1.00 74.75 190 THR A N 1
ATOM 1526 C CA . THR A 1 190 ? -12.213 -8.005 7.229 1.00 74.75 190 THR A CA 1
ATOM 1527 C C . THR A 1 190 ? -11.296 -7.380 8.278 1.00 74.75 190 THR A C 1
ATOM 1529 O O . THR A 1 190 ? -10.324 -8.010 8.700 1.00 74.75 190 THR A O 1
ATOM 1532 N N . LYS A 1 191 ? -11.649 -6.193 8.788 1.00 77.81 191 LYS A N 1
ATOM 1533 C CA . LYS A 1 191 ? -10.915 -5.533 9.879 1.00 77.81 191 LYS A CA 1
ATOM 1534 C C . LYS A 1 191 ? -10.861 -6.405 11.138 1.00 77.81 191 LYS A C 1
ATOM 1536 O O . LYS A 1 191 ? -9.777 -6.621 11.670 1.00 77.81 191 LYS A O 1
ATOM 1541 N N . ARG A 1 192 ? -11.982 -7.008 11.553 1.00 80.44 192 ARG A N 1
ATOM 1542 C CA . ARG A 1 192 ? -12.042 -7.945 12.691 1.00 80.44 192 ARG A CA 1
ATOM 1543 C C . ARG A 1 192 ? -11.128 -9.156 12.495 1.00 80.44 192 ARG A C 1
ATOM 1545 O O . ARG A 1 192 ? -10.414 -9.533 13.419 1.00 80.44 192 ARG A O 1
ATOM 1552 N N . LYS A 1 193 ? -11.133 -9.773 11.306 1.00 79.44 193 LYS A N 1
ATOM 1553 C CA . LYS A 1 193 ? -10.237 -10.902 10.988 1.00 79.44 193 LYS A CA 1
ATOM 1554 C C . LYS A 1 193 ? -8.765 -10.501 11.123 1.00 79.44 193 LYS A C 1
ATOM 1556 O O . LYS A 1 193 ? -7.997 -11.252 11.720 1.00 79.44 193 LYS A O 1
ATOM 1561 N N . ASN A 1 194 ? -8.395 -9.320 10.627 1.00 76.00 194 ASN A N 1
ATOM 1562 C CA . ASN A 1 194 ? -7.028 -8.805 10.721 1.00 76.00 194 ASN A CA 1
ATOM 1563 C C . ASN A 1 194 ? -6.614 -8.547 12.175 1.00 76.00 194 ASN A C 1
ATOM 1565 O O . ASN A 1 194 ? -5.554 -9.007 12.586 1.00 76.00 194 ASN A O 1
ATOM 1569 N N . VAL A 1 195 ? -7.477 -7.904 12.971 1.00 80.25 195 VAL A N 1
ATOM 1570 C CA . VAL A 1 195 ? -7.246 -7.686 14.411 1.00 80.25 195 VAL A CA 1
ATOM 1571 C C . VAL A 1 195 ? -7.049 -9.021 15.132 1.00 80.25 195 VAL A C 1
ATOM 1573 O O . VAL A 1 195 ? -6.061 -9.198 15.839 1.00 80.25 195 VAL A O 1
ATOM 1576 N N . ASN A 1 196 ? -7.927 -10.002 14.899 1.00 77.56 196 ASN A N 1
ATOM 1577 C CA . ASN A 1 196 ? -7.814 -11.327 15.516 1.00 77.56 196 ASN A CA 1
ATOM 1578 C C . ASN A 1 196 ? -6.519 -12.054 15.124 1.00 77.56 196 ASN A C 1
ATOM 1580 O O . ASN A 1 196 ? -5.924 -12.741 15.956 1.00 77.56 196 ASN A O 1
ATOM 1584 N N . ARG A 1 197 ? -6.065 -11.905 13.874 1.00 75.31 197 ARG A N 1
ATOM 1585 C CA . ARG A 1 197 ? -4.779 -12.445 13.414 1.00 75.31 197 ARG A CA 1
ATOM 1586 C C . ARG A 1 197 ? -3.607 -11.785 14.150 1.00 75.31 197 ARG A C 1
ATOM 1588 O O . ARG A 1 197 ? -2.758 -12.504 14.675 1.00 75.31 197 ARG A O 1
ATOM 1595 N N . CYS A 1 198 ? -3.612 -10.455 14.274 1.00 71.00 198 CYS A N 1
ATOM 1596 C CA . CYS A 1 198 ? -2.604 -9.703 15.027 1.00 71.00 198 CYS A CA 1
ATOM 1597 C C . CYS A 1 198 ? -2.579 -10.103 16.512 1.00 71.00 198 CYS A C 1
ATOM 1599 O O . CYS A 1 198 ? -1.505 -10.344 17.066 1.00 71.00 198 CYS A O 1
ATOM 1601 N N . LEU A 1 199 ? -3.749 -10.245 17.147 1.00 72.25 199 LEU A N 1
ATOM 1602 C CA . LEU A 1 199 ? -3.860 -10.688 18.541 1.00 72.25 199 LEU A CA 1
ATOM 1603 C C . LEU A 1 199 ? -3.238 -12.076 18.730 1.00 72.25 199 LEU A C 1
ATOM 1605 O O . LEU A 1 199 ? -2.369 -12.238 19.587 1.00 72.25 199 LEU A O 1
ATOM 1609 N N . ARG A 1 200 ? -3.578 -13.050 17.876 1.00 67.50 200 ARG A N 1
ATOM 1610 C CA . ARG A 1 200 ? -2.973 -14.395 17.917 1.00 67.50 200 ARG A CA 1
ATOM 1611 C C . ARG A 1 200 ? -1.452 -14.357 17.739 1.00 67.50 200 ARG A C 1
ATOM 1613 O O . ARG A 1 200 ? -0.734 -15.012 18.492 1.00 67.50 200 ARG A O 1
ATOM 1620 N N . ALA A 1 201 ? -0.951 -13.557 16.795 1.00 63.09 201 ALA A N 1
ATOM 1621 C CA . ALA A 1 201 ? 0.487 -13.398 16.573 1.00 63.09 201 ALA A CA 1
ATOM 1622 C C . ALA A 1 201 ? 1.203 -12.764 17.783 1.00 63.09 201 ALA A C 1
ATOM 1624 O O . ALA A 1 201 ? 2.305 -13.185 18.142 1.00 63.09 201 ALA A O 1
ATOM 1625 N N . SER A 1 202 ? 0.572 -11.786 18.442 1.00 59.22 202 SER A N 1
ATOM 1626 C CA . SER A 1 202 ? 1.117 -11.132 19.638 1.00 59.22 202 SER A CA 1
ATOM 1627 C C . SER A 1 202 ? 1.159 -12.059 20.861 1.00 59.22 202 SER A C 1
ATOM 1629 O O . SER A 1 202 ? 2.167 -12.076 21.570 1.00 59.22 202 SER A O 1
ATOM 1631 N N . MET A 1 203 ? 0.132 -12.896 21.068 1.00 55.03 203 MET A N 1
ATOM 1632 C CA . MET A 1 203 ? 0.105 -13.895 22.145 1.00 55.03 203 MET A CA 1
ATOM 1633 C C . MET A 1 203 ? 1.183 -14.970 21.949 1.00 55.03 203 MET A C 1
ATOM 1635 O O . MET A 1 203 ? 1.890 -15.306 22.897 1.00 55.03 203 MET A O 1
ATOM 1639 N N . CYS A 1 204 ? 1.392 -15.442 20.712 1.00 46.09 204 CYS A N 1
ATOM 1640 C CA . CYS A 1 204 ? 2.456 -16.404 20.400 1.00 46.09 204 CYS A CA 1
ATOM 1641 C C . CYS A 1 204 ? 3.868 -15.852 20.662 1.00 46.09 204 CYS A C 1
ATOM 1643 O O . CYS A 1 204 ? 4.744 -16.604 21.084 1.00 46.09 204 CYS A O 1
ATOM 1645 N N . LYS A 1 205 ? 4.108 -14.554 20.421 1.00 49.25 205 LYS A N 1
ATOM 1646 C CA . LYS A 1 205 ? 5.404 -13.921 20.723 1.00 49.25 205 LYS A CA 1
ATOM 1647 C C . LYS A 1 205 ? 5.655 -13.821 22.229 1.00 49.25 205 LYS A C 1
ATOM 1649 O O . LYS A 1 205 ? 6.741 -14.181 22.668 1.00 49.25 205 LYS A O 1
ATOM 1654 N N . ARG A 1 206 ? 4.652 -13.410 23.020 1.00 49.06 206 ARG A N 1
ATOM 1655 C CA . ARG A 1 206 ? 4.781 -13.316 24.490 1.00 49.06 206 ARG A CA 1
ATOM 1656 C C . ARG A 1 206 ? 5.019 -14.676 25.147 1.00 49.06 206 ARG A C 1
ATOM 1658 O O . ARG A 1 206 ? 5.867 -14.773 26.025 1.00 49.06 206 ARG A O 1
ATOM 1665 N N . ALA A 1 207 ? 4.338 -15.725 24.681 1.00 43.56 207 ALA A N 1
ATOM 1666 C CA . ALA A 1 207 ? 4.541 -17.081 25.191 1.00 43.56 207 ALA A CA 1
ATOM 1667 C C . ALA A 1 207 ? 5.977 -17.593 24.962 1.00 43.56 207 ALA A C 1
ATOM 1669 O O . ALA A 1 207 ? 6.517 -18.281 25.816 1.00 43.56 207 ALA A O 1
ATOM 1670 N N . ARG A 1 208 ? 6.630 -17.218 23.850 1.00 40.34 208 ARG A N 1
ATOM 1671 C CA . ARG A 1 208 ? 8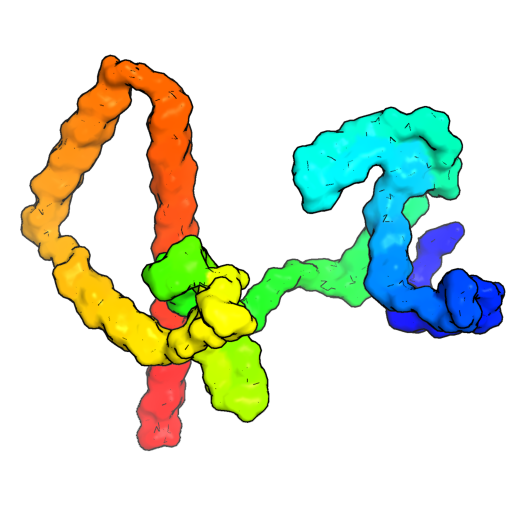.031 -17.597 23.584 1.00 40.34 208 ARG A CA 1
ATOM 1672 C C . ARG A 1 208 ? 9.034 -16.838 24.452 1.00 40.34 208 ARG A C 1
ATOM 1674 O O . ARG A 1 208 ? 10.028 -17.426 24.855 1.00 40.34 208 ARG A O 1
ATOM 1681 N N . SER A 1 209 ? 8.773 -15.569 24.764 1.00 43.81 209 SER A N 1
ATOM 1682 C CA . SER A 1 209 ? 9.633 -14.777 25.655 1.00 43.81 209 SER A CA 1
ATOM 1683 C C . SER A 1 209 ? 9.531 -15.207 27.124 1.00 43.81 209 SER A C 1
ATOM 1685 O O . SER A 1 209 ? 10.507 -15.090 27.848 1.00 43.81 209 SER A O 1
ATOM 1687 N N . SER A 1 210 ? 8.385 -15.744 27.557 1.00 42.50 210 SER A N 1
ATOM 1688 C CA . SER A 1 210 ? 8.177 -16.245 28.927 1.00 42.50 210 SER A CA 1
ATOM 1689 C C . SER A 1 210 ? 8.843 -17.597 29.216 1.00 42.50 210 SER A C 1
ATOM 1691 O O . SER A 1 210 ? 8.923 -17.973 30.376 1.00 42.50 210 SER A O 1
ATOM 1693 N N . VAL A 1 211 ? 9.267 -18.342 28.190 1.00 47.97 211 VAL A N 1
ATOM 1694 C CA . VAL A 1 211 ? 9.934 -19.655 28.333 1.00 47.97 211 VAL A CA 1
ATOM 1695 C C . VAL A 1 211 ? 11.467 -19.512 28.325 1.00 47.97 211 VAL A C 1
ATOM 1697 O O . VAL A 1 211 ? 12.183 -20.478 28.551 1.00 47.97 211 VAL A O 1
ATOM 1700 N N . MET A 1 212 ? 11.984 -18.306 28.065 1.00 42.00 212 MET A N 1
ATOM 1701 C CA . MET A 1 212 ? 13.422 -18.000 28.031 1.00 42.00 212 MET A CA 1
ATOM 1702 C C . MET A 1 212 ? 13.918 -17.208 29.256 1.00 42.00 212 MET A C 1
ATOM 1704 O O . MET A 1 212 ? 15.066 -16.771 29.241 1.00 42.00 212 MET A O 1
ATOM 1708 N N . ASN A 1 213 ? 13.085 -17.044 30.290 1.00 37.91 213 ASN A N 1
ATOM 1709 C CA . ASN A 1 213 ? 13.465 -16.507 31.602 1.00 37.91 213 ASN A CA 1
ATOM 1710 C C . ASN A 1 213 ? 13.287 -17.573 32.679 1.00 37.91 213 ASN A C 1
ATOM 1712 O O . ASN A 1 213 ? 12.246 -18.266 32.623 1.00 37.91 213 ASN A O 1
#

Radius of gyration: 25.61 Å; Cα contacts (8 Å, |Δi|>4): 171; chains: 1; bounding box: 66×42×66 Å